Protein AF-A0A6J1IH89-F1 (afdb_monomer)

Structure (mmCIF, N/CA/C/O backbone):
data_AF-A0A6J1IH89-F1
#
_entry.id   AF-A0A6J1IH89-F1
#
loop_
_atom_site.group_PDB
_atom_site.id
_atom_site.type_symbol
_atom_site.label_atom_id
_atom_site.label_alt_id
_atom_site.label_comp_id
_atom_site.label_asym_id
_atom_site.label_entity_id
_atom_site.label_seq_id
_atom_site.pdbx_PDB_ins_code
_atom_site.Cartn_x
_atom_site.Cartn_y
_atom_site.Cartn_z
_atom_site.occupancy
_atom_site.B_iso_or_equiv
_atom_site.auth_seq_id
_atom_site.auth_comp_id
_atom_site.auth_asym_id
_atom_site.auth_atom_id
_atom_site.pdbx_PDB_model_num
ATOM 1 N N . MET A 1 1 ? 56.532 51.342 -38.154 1.00 36.00 1 MET A N 1
ATOM 2 C CA . MET A 1 1 ? 56.122 50.873 -39.495 1.00 36.00 1 MET A CA 1
ATOM 3 C C . MET A 1 1 ? 56.664 49.461 -39.688 1.00 36.00 1 MET A C 1
ATOM 5 O O . MET A 1 1 ? 57.835 49.283 -39.396 1.00 36.00 1 MET A O 1
ATOM 9 N N . VAL A 1 2 ? 55.813 48.535 -40.172 1.00 37.62 2 VAL A N 1
ATOM 10 C CA . VAL A 1 2 ? 56.105 47.154 -40.654 1.00 37.62 2 VAL A CA 1
ATOM 11 C C . VAL A 1 2 ? 56.514 46.170 -39.532 1.00 37.62 2 VAL A C 1
ATOM 13 O O . VAL A 1 2 ? 57.588 46.311 -38.975 1.00 37.62 2 VAL A O 1
ATOM 16 N N . SER A 1 3 ? 55.708 45.234 -39.004 1.00 37.91 3 SER A N 1
ATOM 17 C CA . SER A 1 3 ? 54.840 44.166 -39.555 1.00 37.91 3 SER A CA 1
ATOM 18 C C . SER A 1 3 ? 55.500 43.255 -40.589 1.00 37.91 3 SER A C 1
ATOM 20 O O . SER A 1 3 ? 55.464 43.580 -41.765 1.00 37.91 3 SER A O 1
ATOM 22 N N . THR A 1 4 ? 55.969 42.065 -40.191 1.00 38.84 4 THR A N 1
ATOM 23 C CA . THR A 1 4 ? 55.695 40.805 -40.918 1.00 38.84 4 THR A CA 1
ATOM 24 C C . THR A 1 4 ? 55.803 39.611 -39.967 1.00 38.84 4 THR A C 1
ATOM 26 O O . THR A 1 4 ? 56.702 39.505 -39.141 1.00 38.84 4 THR A O 1
ATOM 29 N N . GLN A 1 5 ? 54.817 38.741 -40.109 1.00 42.41 5 GLN A N 1
ATOM 30 C CA . GLN A 1 5 ? 54.491 37.531 -39.376 1.00 42.41 5 GLN A CA 1
ATOM 31 C C . GLN A 1 5 ? 54.805 36.351 -40.310 1.00 42.41 5 GLN A C 1
ATOM 33 O O . GLN A 1 5 ? 54.548 36.486 -41.504 1.00 42.41 5 GLN A O 1
ATOM 38 N N . ASN A 1 6 ? 55.306 35.210 -39.816 1.00 32.09 6 ASN A N 1
ATOM 39 C CA . ASN A 1 6 ? 54.880 33.904 -40.346 1.00 32.09 6 ASN A CA 1
ATOM 40 C C . ASN A 1 6 ? 55.306 32.688 -39.499 1.00 32.09 6 ASN A C 1
ATOM 42 O O . ASN A 1 6 ? 56.481 32.377 -39.344 1.00 32.09 6 ASN A O 1
ATOM 46 N N . ASN A 1 7 ? 54.259 32.028 -38.999 1.00 41.44 7 ASN A N 1
ATOM 47 C CA . ASN A 1 7 ? 54.018 30.616 -38.690 1.00 41.44 7 ASN A CA 1
ATOM 48 C C . ASN A 1 7 ? 55.089 29.550 -38.990 1.00 41.44 7 ASN A C 1
ATOM 50 O O . ASN A 1 7 ? 55.524 29.378 -40.125 1.00 41.44 7 ASN A O 1
ATOM 54 N N . SER A 1 8 ? 55.242 28.630 -38.032 1.00 33.62 8 SER A N 1
ATOM 55 C CA . SER A 1 8 ? 55.014 27.202 -38.292 1.00 33.62 8 SER A CA 1
ATOM 56 C C . SER A 1 8 ? 54.445 26.510 -37.050 1.00 33.62 8 SER A C 1
ATOM 58 O O . SER A 1 8 ? 54.744 26.846 -35.906 1.00 33.62 8 SER A O 1
ATOM 60 N N . SER A 1 9 ? 53.524 25.606 -37.339 1.00 37.16 9 SER A N 1
ATOM 61 C CA . SER A 1 9 ? 52.616 24.892 -36.456 1.00 37.16 9 SER A CA 1
ATOM 62 C C . SER A 1 9 ? 53.214 23.571 -35.958 1.00 37.16 9 SER A C 1
ATOM 64 O O . SER A 1 9 ? 54.197 23.095 -36.510 1.00 37.16 9 SER A O 1
ATOM 66 N N . ILE A 1 10 ? 52.467 22.915 -35.058 1.00 38.09 10 ILE A N 1
ATOM 67 C CA . ILE A 1 10 ? 52.455 21.462 -34.791 1.00 38.09 10 ILE A CA 1
ATOM 68 C C . ILE A 1 10 ? 53.554 20.965 -33.841 1.00 38.09 10 ILE A C 1
ATOM 70 O O . ILE A 1 10 ? 54.692 20.734 -34.220 1.00 38.09 10 ILE A O 1
ATOM 74 N N . ALA A 1 11 ? 53.163 20.668 -32.603 1.00 34.88 11 ALA A N 1
ATOM 75 C CA . ALA A 1 11 ? 52.784 19.303 -32.233 1.00 34.88 11 ALA A CA 1
ATOM 76 C C . ALA A 1 11 ? 52.328 19.286 -30.772 1.00 34.88 11 ALA A C 1
ATOM 78 O O . ALA A 1 11 ? 53.001 19.806 -29.884 1.00 34.88 11 ALA A O 1
ATOM 79 N N . GLY A 1 12 ? 51.160 18.692 -30.535 1.00 43.41 12 GLY A N 1
ATOM 80 C CA . GLY A 1 12 ? 50.724 18.366 -29.190 1.00 43.41 12 GLY A CA 1
ATOM 81 C C . GLY A 1 12 ? 51.708 17.398 -28.548 1.00 43.41 12 GLY A C 1
ATOM 82 O O . GLY A 1 12 ? 52.162 16.447 -29.180 1.00 43.41 12 GLY A O 1
ATOM 83 N N . ASN A 1 13 ? 52.005 17.632 -27.279 1.00 32.50 13 ASN A N 1
ATOM 84 C CA . ASN A 1 13 ? 52.422 16.557 -26.410 1.00 32.50 13 ASN A CA 1
ATOM 85 C C . ASN A 1 13 ? 51.741 16.783 -25.067 1.00 32.50 13 ASN A C 1
ATOM 87 O O . ASN A 1 13 ? 52.002 17.780 -24.388 1.00 32.50 13 ASN A O 1
ATOM 91 N N . GLU A 1 14 ? 50.818 15.881 -24.739 1.00 45.28 14 GLU A N 1
ATOM 92 C CA . GLU A 1 14 ? 50.326 15.678 -23.386 1.00 45.28 14 GLU A CA 1
ATOM 93 C C . GLU A 1 14 ? 51.553 15.526 -22.487 1.00 45.28 14 GLU A C 1
ATOM 95 O O . GLU A 1 14 ? 52.208 14.484 -22.453 1.00 45.28 14 GLU A O 1
ATOM 100 N N . ARG A 1 15 ? 51.916 16.597 -21.777 1.00 39.75 15 ARG A N 1
ATOM 101 C CA . ARG A 1 15 ? 52.842 16.477 -20.662 1.00 39.75 15 ARG A CA 1
ATOM 102 C C . ARG A 1 15 ? 52.100 15.680 -19.603 1.00 39.75 15 ARG A C 1
ATOM 104 O O . ARG A 1 15 ? 51.309 16.241 -18.848 1.00 39.75 15 ARG A O 1
ATOM 111 N N . ALA A 1 16 ? 52.360 14.376 -19.562 1.00 47.69 16 ALA A N 1
ATOM 112 C CA . ALA A 1 16 ? 52.266 13.621 -18.328 1.00 47.69 16 ALA A CA 1
ATOM 113 C C . ALA A 1 16 ? 52.907 14.496 -17.244 1.00 47.69 16 ALA A C 1
ATOM 115 O O . ALA A 1 16 ? 54.076 14.871 -17.364 1.00 47.69 16 ALA A O 1
ATOM 116 N N . SER A 1 17 ? 52.095 14.931 -16.280 1.00 55.34 17 SER A N 1
ATOM 117 C CA . SER A 1 17 ? 52.554 15.697 -15.128 1.00 55.34 17 SER A CA 1
ATOM 118 C C . SER A 1 17 ? 53.666 14.878 -14.483 1.00 55.34 17 SER A C 1
ATOM 120 O O . SER A 1 17 ? 53.425 13.795 -13.953 1.00 55.34 17 SER A O 1
ATOM 122 N N . VAL A 1 18 ? 54.905 15.336 -14.655 1.00 55.78 18 VAL A N 1
ATOM 123 C CA . VAL A 1 18 ? 56.052 14.744 -13.980 1.00 55.78 18 VAL A CA 1
ATOM 124 C C . VAL A 1 18 ? 55.853 15.094 -12.510 1.00 55.78 18 VAL A C 1
ATOM 126 O O . VAL A 1 18 ? 55.789 16.286 -12.205 1.00 55.78 18 VAL A O 1
ATOM 129 N N . PRO A 1 19 ? 55.680 14.106 -11.618 1.00 62.47 19 PRO A N 1
ATOM 130 C CA . PRO A 1 19 ? 55.437 14.390 -10.217 1.00 62.47 19 PRO A CA 1
ATOM 131 C C . PRO A 1 19 ? 56.636 15.144 -9.642 1.00 62.47 19 PRO A C 1
ATOM 133 O O . PRO A 1 19 ? 57.770 14.672 -9.729 1.00 62.47 19 PRO A O 1
ATOM 136 N N . GLU A 1 20 ? 56.382 16.327 -9.090 1.00 74.88 20 GLU A N 1
ATOM 137 C CA . GLU A 1 20 ? 57.407 17.158 -8.467 1.00 74.88 20 GLU A CA 1
ATOM 138 C C . GLU A 1 20 ? 57.966 16.411 -7.244 1.00 74.88 20 GLU A C 1
ATOM 140 O O . GLU A 1 20 ? 57.213 15.973 -6.373 1.00 74.88 20 GLU A O 1
ATOM 145 N N . LEU A 1 21 ? 59.278 16.158 -7.216 1.00 80.81 21 LEU A N 1
ATOM 146 C CA . LEU A 1 21 ? 59.943 15.418 -6.139 1.00 80.81 21 LEU A CA 1
ATOM 147 C C . LEU A 1 21 ? 60.615 16.412 -5.181 1.00 80.81 21 LEU A C 1
ATOM 149 O O . LEU A 1 21 ? 61.467 17.193 -5.597 1.00 80.81 21 LEU A O 1
ATOM 153 N N . GLU A 1 22 ? 60.283 16.350 -3.894 1.00 82.44 22 GLU A N 1
ATOM 154 C CA . GLU A 1 22 ? 60.945 17.103 -2.823 1.00 82.44 22 GLU A CA 1
ATOM 155 C C . GLU A 1 22 ? 62.093 16.277 -2.234 1.00 82.44 22 GLU A C 1
ATOM 157 O O . GLU A 1 22 ? 61.956 15.075 -2.006 1.00 82.44 22 GLU A O 1
ATOM 162 N N . VAL A 1 23 ? 63.221 16.915 -1.920 1.00 86.44 23 VAL A N 1
ATOM 163 C CA . VAL A 1 23 ? 64.334 16.266 -1.214 1.00 86.44 23 VAL A CA 1
ATOM 164 C C . VAL A 1 23 ? 64.209 16.505 0.287 1.00 86.44 23 VAL A C 1
ATOM 166 O O . VAL A 1 23 ? 64.230 17.646 0.744 1.00 86.44 23 VAL A O 1
ATOM 169 N N . ARG A 1 24 ? 64.127 15.429 1.074 1.00 84.44 24 ARG A N 1
ATOM 170 C CA . ARG A 1 24 ? 64.110 15.508 2.546 1.00 84.44 24 ARG A CA 1
ATOM 171 C C . ARG A 1 24 ? 65.532 15.633 3.111 1.00 84.44 24 ARG A C 1
ATOM 173 O O . ARG A 1 24 ? 66.475 15.169 2.464 1.00 84.44 24 ARG A O 1
ATOM 180 N N . PRO A 1 25 ? 65.714 16.200 4.322 1.00 71.19 25 PRO A N 1
ATOM 181 C CA . PRO A 1 25 ? 67.013 16.217 4.999 1.00 71.19 25 PRO A CA 1
ATOM 182 C C . PRO A 1 25 ? 67.537 14.778 5.130 1.00 71.19 25 PRO A C 1
ATOM 184 O O . PRO A 1 25 ? 66.956 13.970 5.849 1.00 71.19 25 PRO A O 1
ATOM 187 N N . GLY A 1 26 ? 68.565 14.436 4.349 1.00 81.88 26 GLY A N 1
ATOM 188 C CA . GLY A 1 26 ? 69.008 13.053 4.109 1.00 81.88 26 GLY A CA 1
ATOM 189 C C . GLY A 1 26 ? 69.141 12.670 2.627 1.00 81.88 26 GLY A C 1
ATOM 190 O O . GLY A 1 26 ? 69.622 11.583 2.330 1.00 81.88 26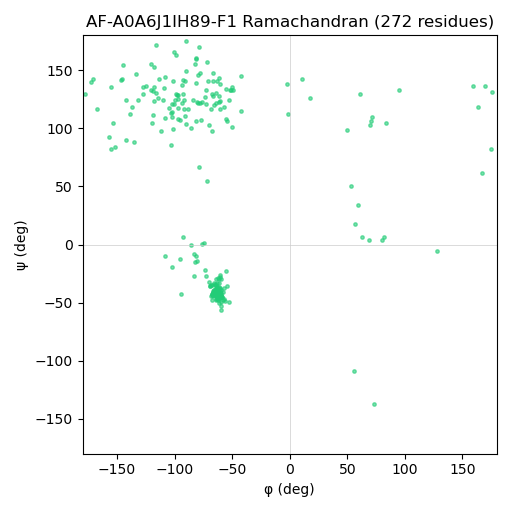 GLY A O 1
ATOM 191 N N . GLY A 1 27 ? 68.749 13.544 1.692 1.00 83.62 27 GLY A N 1
ATOM 192 C CA . GLY A 1 27 ? 68.982 13.355 0.251 1.00 83.62 27 GLY A CA 1
ATOM 193 C C . GLY A 1 27 ? 67.976 12.437 -0.454 1.00 83.62 27 GLY A C 1
ATOM 194 O O . GLY A 1 27 ? 68.144 12.124 -1.628 1.00 83.62 27 GLY A O 1
ATOM 195 N N . MET A 1 28 ? 66.920 12.010 0.240 1.00 85.56 28 MET A N 1
ATOM 196 C CA . MET A 1 28 ? 65.875 11.153 -0.317 1.00 85.56 28 MET A CA 1
ATOM 197 C C . MET A 1 28 ? 64.832 11.991 -1.061 1.00 85.56 28 MET A C 1
ATOM 199 O O . MET A 1 28 ? 64.229 12.891 -0.474 1.00 85.56 28 MET A O 1
ATOM 203 N N . PHE A 1 29 ? 64.606 11.665 -2.333 1.00 83.25 29 PHE A N 1
ATOM 204 C CA . PHE A 1 29 ? 63.552 12.262 -3.150 1.00 83.25 29 PHE A CA 1
ATOM 205 C C . PHE A 1 29 ? 62.207 11.605 -2.824 1.00 83.25 29 PHE A C 1
ATOM 207 O O . PHE A 1 29 ? 62.046 10.394 -2.973 1.00 83.25 29 PHE A O 1
ATOM 214 N N . VAL A 1 30 ? 61.235 12.400 -2.394 1.00 84.75 30 VAL A N 1
ATOM 215 C CA . VAL A 1 30 ? 59.856 11.981 -2.133 1.00 84.75 30 VAL A CA 1
ATOM 216 C C . VAL A 1 30 ? 58.908 12.783 -3.006 1.00 84.75 30 VAL A C 1
ATOM 218 O O . VAL A 1 30 ? 59.001 14.001 -3.096 1.00 84.75 30 VAL A O 1
ATOM 221 N N . GLN A 1 31 ? 57.979 12.089 -3.656 1.00 82.88 31 GLN A N 1
ATOM 222 C CA . GLN A 1 31 ? 56.946 12.718 -4.469 1.00 82.88 31 GLN A CA 1
ATOM 223 C C . GLN A 1 31 ? 56.079 13.657 -3.624 1.00 82.88 31 GLN A C 1
ATOM 225 O O . GLN A 1 31 ? 55.457 13.223 -2.648 1.00 82.88 31 GLN A O 1
ATOM 230 N N . ILE A 1 32 ? 56.012 14.925 -4.030 1.00 73.81 32 ILE A N 1
ATOM 231 C CA . ILE A 1 32 ? 55.091 15.909 -3.471 1.00 73.81 32 ILE A CA 1
ATOM 232 C C . ILE A 1 32 ? 53.676 15.476 -3.854 1.00 73.81 32 ILE A C 1
ATOM 234 O O . ILE A 1 32 ? 53.372 15.184 -5.011 1.00 73.81 32 ILE A O 1
ATOM 238 N N . ARG A 1 33 ? 52.799 15.383 -2.854 1.00 69.44 33 ARG A N 1
ATOM 239 C CA . ARG A 1 33 ? 51.364 15.241 -3.088 1.00 69.44 33 ARG A CA 1
ATOM 240 C C . ARG A 1 33 ? 50.798 16.646 -3.149 1.00 69.44 33 ARG A C 1
ATOM 242 O O . ARG A 1 33 ? 50.649 17.277 -2.105 1.00 69.44 33 ARG A O 1
ATOM 249 N N . ASP A 1 34 ? 50.507 17.123 -4.350 1.00 54.72 34 ASP A N 1
ATOM 250 C CA . ASP A 1 34 ? 49.784 18.375 -4.523 1.00 54.72 34 ASP A CA 1
ATOM 251 C C . ASP A 1 34 ? 48.494 18.326 -3.695 1.00 54.72 34 ASP A C 1
ATOM 253 O O . ASP A 1 34 ? 47.661 17.430 -3.859 1.00 54.72 34 ASP A O 1
ATOM 257 N N . LEU A 1 35 ? 48.307 19.309 -2.813 1.00 53.28 35 LEU A N 1
ATOM 258 C CA . LEU A 1 35 ? 47.024 19.623 -2.180 1.00 53.28 35 LEU A CA 1
ATOM 259 C C . LEU A 1 35 ? 46.097 20.261 -3.227 1.00 53.28 35 LEU A C 1
ATOM 261 O O . LEU A 1 35 ? 45.608 21.372 -3.054 1.00 53.28 35 LEU A O 1
ATOM 265 N N . ASN A 1 36 ? 45.887 19.582 -4.352 1.00 52.94 36 ASN A N 1
ATOM 266 C CA . ASN A 1 36 ? 44.863 19.952 -5.309 1.00 52.94 36 ASN A CA 1
ATOM 267 C C . ASN A 1 36 ? 43.591 19.185 -4.920 1.00 52.94 36 ASN A C 1
ATOM 269 O O . ASN A 1 36 ? 43.566 17.953 -5.032 1.00 52.94 36 ASN A O 1
ATOM 273 N N . PRO A 1 37 ? 42.535 19.849 -4.416 1.00 52.84 37 PRO A N 1
ATOM 274 C CA . PRO A 1 37 ? 41.319 19.176 -4.002 1.00 52.84 37 PRO A CA 1
ATOM 275 C C . PRO A 1 37 ? 40.477 18.847 -5.238 1.00 52.84 37 PRO A C 1
ATOM 277 O O . PRO A 1 37 ? 39.389 19.384 -5.409 1.00 52.84 37 PRO A O 1
ATOM 280 N N . ASN A 1 38 ? 40.953 17.951 -6.105 1.00 57.03 38 ASN A N 1
ATOM 281 C CA . ASN A 1 38 ? 40.026 17.071 -6.808 1.00 57.03 38 ASN A CA 1
ATOM 282 C C . ASN A 1 38 ? 40.674 15.754 -7.276 1.00 57.03 38 ASN A C 1
ATOM 284 O O . ASN A 1 38 ? 41.011 15.604 -8.449 1.00 57.03 38 ASN A O 1
ATOM 288 N N . PRO A 1 39 ? 40.799 14.752 -6.388 1.00 54.12 39 PRO A N 1
ATOM 289 C CA . PRO A 1 39 ? 41.150 13.385 -6.773 1.00 54.12 39 PRO A CA 1
ATOM 290 C C . PRO A 1 39 ? 39.974 12.620 -7.404 1.00 54.12 39 PRO A C 1
ATOM 292 O O . PRO A 1 39 ? 40.119 11.449 -7.742 1.00 54.12 39 PRO A O 1
ATOM 295 N N . ASN A 1 40 ? 38.802 13.249 -7.550 1.00 55.97 40 ASN A N 1
ATOM 296 C CA . ASN A 1 40 ? 37.597 12.600 -8.047 1.00 55.97 40 ASN A CA 1
ATOM 297 C C . ASN A 1 40 ? 37.237 13.177 -9.423 1.00 55.97 40 ASN A C 1
ATOM 299 O O . ASN A 1 40 ? 36.593 14.229 -9.480 1.00 55.97 40 ASN A O 1
ATOM 303 N N . PRO A 1 41 ? 37.593 12.527 -10.548 1.00 58.12 41 PRO A N 1
ATOM 304 C CA . PRO A 1 41 ? 36.939 12.853 -11.805 1.00 58.12 41 PRO A CA 1
ATOM 305 C C . PRO A 1 41 ? 35.440 12.634 -11.590 1.00 58.12 41 PRO A C 1
ATOM 307 O O . PRO A 1 41 ? 35.008 11.534 -11.239 1.00 58.12 41 PRO A O 1
ATOM 310 N N . SER A 1 42 ? 34.642 13.693 -11.734 1.00 59.38 42 SER A N 1
ATOM 311 C CA . SER A 1 42 ? 33.184 13.581 -11.716 1.00 59.38 42 SER A CA 1
ATOM 312 C C . SER A 1 42 ? 32.799 12.457 -12.682 1.00 59.38 42 SER A C 1
ATOM 314 O O . SER A 1 42 ? 33.350 12.420 -13.789 1.00 59.38 42 SER A O 1
ATOM 316 N N . PRO A 1 43 ? 31.918 11.518 -12.296 1.00 63.12 43 PRO A N 1
ATOM 317 C CA . PRO A 1 43 ? 31.633 10.368 -13.137 1.00 63.12 43 PRO A CA 1
ATOM 318 C C . PRO A 1 43 ? 31.178 10.851 -14.522 1.00 63.12 43 PRO A C 1
ATOM 320 O O . PRO A 1 43 ? 30.382 11.797 -14.609 1.00 63.12 43 PRO A O 1
ATOM 323 N N . PRO A 1 44 ? 31.710 10.268 -15.612 1.00 77.94 44 PRO A N 1
ATOM 324 C CA . PRO A 1 44 ? 31.557 10.841 -16.937 1.00 77.94 44 PRO A CA 1
ATOM 325 C C . PRO A 1 44 ? 30.076 10.922 -17.299 1.00 77.94 44 PRO A C 1
ATOM 327 O O . PRO A 1 44 ? 29.368 9.918 -17.389 1.00 77.94 44 PRO A O 1
ATOM 330 N N . THR A 1 45 ? 29.593 12.150 -17.481 1.00 88.06 45 THR A N 1
ATOM 331 C CA . THR A 1 45 ? 28.197 12.402 -17.833 1.00 88.06 45 THR A CA 1
ATOM 332 C C . THR A 1 45 ? 28.007 12.117 -19.317 1.00 88.06 45 THR A C 1
ATOM 334 O O . THR A 1 45 ? 28.659 12.712 -20.175 1.00 88.06 45 THR A O 1
ATOM 337 N N . ILE A 1 46 ? 27.102 11.197 -19.629 1.00 92.12 46 ILE A N 1
ATOM 338 C CA . ILE A 1 46 ? 26.747 10.798 -20.985 1.00 92.12 46 ILE A CA 1
ATOM 339 C C . ILE A 1 46 ? 25.432 11.457 -21.409 1.00 92.12 46 ILE A C 1
ATOM 341 O O . ILE A 1 46 ? 24.485 11.574 -20.629 1.00 92.12 46 ILE A O 1
ATOM 345 N N . LYS A 1 47 ? 25.364 11.876 -22.675 1.00 93.56 47 LYS A N 1
ATOM 346 C CA . LYS A 1 47 ? 24.150 12.392 -23.314 1.00 93.56 47 LYS A CA 1
ATOM 347 C C . LYS A 1 47 ? 23.423 11.246 -24.001 1.00 93.56 47 LYS A C 1
ATOM 349 O O . LYS A 1 47 ? 24.000 10.573 -24.853 1.00 93.56 47 LYS A O 1
ATOM 354 N N . LEU A 1 48 ? 22.163 11.029 -23.664 1.00 94.62 48 LEU A N 1
ATOM 355 C CA . LEU A 1 48 ? 21.328 9.971 -24.226 1.00 94.62 48 LEU A CA 1
ATOM 356 C C . LEU A 1 48 ? 20.200 10.572 -25.051 1.00 94.62 48 LEU A C 1
ATOM 358 O O . LEU A 1 48 ? 19.630 11.589 -24.664 1.00 94.62 48 LEU A O 1
ATOM 362 N N . LYS A 1 49 ? 19.856 9.927 -26.170 1.00 94.62 49 LYS A N 1
ATOM 363 C CA . LYS A 1 49 ? 18.699 10.289 -26.995 1.00 94.62 49 LYS A CA 1
ATOM 364 C C . LYS A 1 49 ? 17.615 9.230 -26.830 1.00 94.62 49 LYS A C 1
ATOM 366 O O . LYS A 1 49 ? 17.757 8.115 -27.327 1.00 94.62 49 LYS A O 1
ATOM 371 N N . VAL A 1 50 ? 16.533 9.570 -26.146 1.00 95.31 50 VAL A N 1
ATOM 372 C CA . VAL A 1 50 ? 15.433 8.652 -25.842 1.00 95.31 50 VAL A CA 1
ATOM 373 C C . VAL A 1 50 ? 14.255 8.977 -26.751 1.00 95.31 50 VAL A C 1
ATOM 375 O O . VAL A 1 50 ? 13.733 10.085 -26.717 1.00 95.31 50 VAL A O 1
ATOM 378 N N . LYS A 1 51 ? 13.853 8.031 -27.597 1.00 94.69 51 LYS A N 1
ATOM 379 C CA . LYS A 1 51 ? 12.649 8.134 -28.424 1.00 94.69 51 LYS A CA 1
ATOM 380 C C . LYS A 1 51 ? 11.434 7.777 -27.574 1.00 94.69 51 LYS A C 1
ATOM 382 O O . LYS A 1 51 ? 11.387 6.659 -27.069 1.00 94.69 51 LYS A O 1
ATOM 387 N N . CYS A 1 52 ? 10.465 8.676 -27.462 1.00 91.19 52 CYS A N 1
ATOM 388 C CA . CYS A 1 52 ? 9.195 8.433 -26.786 1.00 91.19 52 CYS A CA 1
ATOM 389 C C . CYS A 1 52 ? 8.058 8.620 -27.793 1.00 91.19 52 CYS A C 1
ATOM 391 O O . CYS A 1 52 ? 7.761 9.740 -28.195 1.00 91.19 52 CYS A O 1
ATOM 393 N N . GLY A 1 53 ? 7.465 7.525 -28.274 1.00 86.81 53 GLY A N 1
ATOM 394 C CA . GLY A 1 53 ? 6.468 7.594 -29.348 1.00 86.81 53 GLY A CA 1
ATOM 395 C C . GLY A 1 53 ? 7.015 8.304 -30.597 1.00 86.81 53 GLY A C 1
ATOM 396 O O . GLY A 1 53 ? 7.878 7.765 -31.299 1.00 86.81 53 GLY A O 1
ATOM 397 N N . SER A 1 54 ? 6.522 9.515 -30.862 1.00 86.69 54 SER A N 1
ATOM 398 C CA . SER A 1 54 ? 6.937 10.387 -31.970 1.00 86.69 54 SER A CA 1
ATOM 399 C C . SER A 1 54 ? 8.003 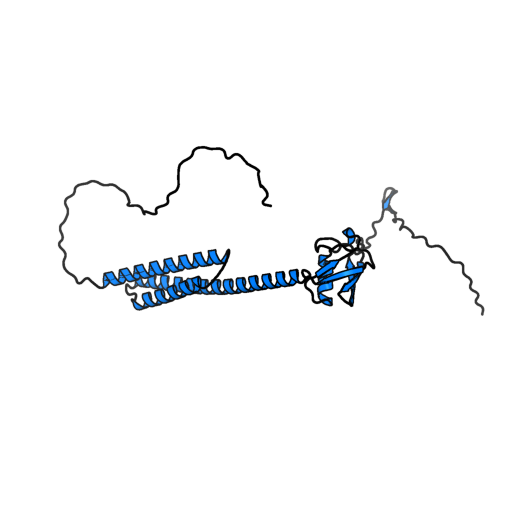11.432 -31.600 1.00 86.69 54 SER A C 1
ATOM 401 O O . SER A 1 54 ? 8.601 12.016 -32.504 1.00 86.69 54 SER A O 1
ATOM 403 N N . SER A 1 55 ? 8.285 11.657 -30.312 1.00 91.06 55 SER A N 1
ATOM 404 C CA . SER A 1 55 ? 9.237 12.667 -29.833 1.00 91.06 55 SER A CA 1
ATOM 405 C C . SER A 1 55 ? 10.600 12.069 -29.459 1.00 91.06 55 SER A C 1
ATOM 407 O O . SER A 1 55 ? 10.778 10.853 -29.321 1.00 91.06 55 SER A O 1
ATOM 409 N N . TYR A 1 56 ? 11.597 12.943 -29.296 1.00 93.31 56 TYR A N 1
ATOM 410 C CA . TYR A 1 56 ? 12.916 12.584 -28.778 1.00 93.31 56 TYR A CA 1
ATOM 411 C C . TYR A 1 56 ? 13.295 13.489 -27.610 1.00 93.31 56 TYR A C 1
ATOM 413 O O . TYR A 1 56 ? 13.300 14.710 -27.746 1.00 93.31 56 TYR A O 1
ATOM 421 N N . HIS A 1 57 ? 13.709 12.882 -26.504 1.00 92.88 57 HIS A N 1
ATOM 422 C CA . HIS A 1 57 ? 14.195 13.569 -25.315 1.00 92.88 57 HIS A CA 1
ATOM 423 C C . HIS A 1 57 ? 15.700 13.355 -25.168 1.00 92.88 57 HIS A C 1
ATOM 425 O O . HIS A 1 57 ? 16.200 12.239 -25.334 1.00 92.88 57 HIS A O 1
ATOM 431 N N . HIS A 1 58 ? 16.428 14.429 -24.868 1.00 93.50 58 HIS A N 1
ATOM 432 C CA . HIS A 1 58 ? 17.857 14.360 -24.579 1.00 93.50 58 HIS A CA 1
ATOM 433 C C . HIS A 1 58 ? 18.062 14.409 -23.069 1.00 93.50 58 HIS A C 1
ATOM 435 O O . HIS A 1 58 ? 17.664 15.377 -22.427 1.00 93.50 58 HIS A O 1
ATOM 441 N N . VAL A 1 59 ? 18.685 13.374 -22.509 1.00 93.44 59 VAL A N 1
ATOM 442 C CA . VAL A 1 59 ? 18.922 13.253 -21.064 1.00 93.44 59 VAL A CA 1
ATOM 443 C C . VAL A 1 59 ? 20.419 13.214 -20.800 1.00 93.44 59 VAL A C 1
ATOM 445 O O . VAL A 1 59 ? 21.156 12.518 -21.498 1.00 93.44 59 VAL A O 1
ATOM 448 N N . HIS A 1 60 ? 20.861 13.962 -19.795 1.00 93.50 60 HIS A N 1
ATOM 449 C CA . HIS A 1 60 ? 22.235 13.946 -19.305 1.00 93.50 60 HIS A CA 1
ATOM 450 C C . HIS A 1 60 ? 22.264 13.120 -18.022 1.00 93.50 60 HIS A C 1
ATOM 452 O O . HIS A 1 60 ? 21.538 13.432 -17.081 1.00 93.50 60 HIS A O 1
ATOM 458 N N . ILE A 1 61 ? 23.052 12.049 -18.000 1.00 93.31 61 ILE A N 1
ATOM 459 C CA . ILE A 1 61 ? 23.120 11.134 -16.857 1.00 93.31 61 ILE A CA 1
ATOM 460 C C . ILE A 1 61 ? 24.542 10.601 -16.679 1.00 93.31 61 ILE A C 1
ATOM 462 O O . ILE A 1 61 ? 25.311 10.561 -17.634 1.00 93.31 61 ILE A O 1
ATOM 466 N N . SER A 1 62 ? 24.909 10.202 -15.464 1.00 93.12 62 SER A N 1
ATOM 467 C CA . SER A 1 62 ? 26.189 9.537 -15.194 1.00 93.12 62 SER A CA 1
ATOM 468 C C . SER A 1 62 ? 26.302 8.209 -15.956 1.00 93.12 62 SER A C 1
ATOM 470 O O . SER A 1 62 ? 25.327 7.467 -16.072 1.00 93.12 62 SER A O 1
ATOM 472 N N . SER A 1 63 ? 27.498 7.870 -16.442 1.00 89.69 63 SER A N 1
ATOM 473 C CA . SER A 1 63 ? 27.778 6.565 -17.058 1.00 89.69 63 SER A CA 1
ATOM 474 C C . SER A 1 63 ? 27.530 5.381 -16.121 1.00 89.69 63 SER A C 1
ATOM 476 O O . SER A 1 63 ? 27.173 4.304 -16.589 1.00 89.69 63 SER A O 1
ATOM 478 N N . HIS A 1 64 ? 27.706 5.587 -14.814 1.00 91.12 64 HIS A N 1
ATOM 479 C CA . HIS A 1 64 ? 27.529 4.569 -13.774 1.00 91.12 64 HIS A CA 1
ATOM 480 C C . HIS A 1 64 ? 26.117 4.561 -13.177 1.00 91.12 64 HIS A C 1
ATOM 482 O O . HIS A 1 64 ? 25.866 3.862 -12.201 1.00 91.12 64 HIS A O 1
ATOM 488 N N . ALA A 1 65 ? 25.194 5.351 -13.728 1.00 93.56 65 ALA A N 1
ATOM 489 C CA . ALA A 1 65 ? 23.810 5.349 -13.283 1.00 93.56 65 ALA A CA 1
ATOM 490 C C . ALA A 1 65 ? 23.084 4.067 -13.704 1.00 93.56 65 ALA A C 1
ATOM 492 O O . ALA A 1 65 ? 23.434 3.402 -14.687 1.00 93.56 65 ALA A O 1
ATOM 493 N N . SER A 1 66 ? 22.023 3.744 -12.974 1.00 95.00 66 SER A N 1
ATOM 494 C CA . SER A 1 66 ? 21.103 2.668 -13.333 1.00 95.00 66 SER A CA 1
ATOM 495 C C . SER A 1 66 ? 20.062 3.098 -14.375 1.00 95.00 66 SER A C 1
ATOM 497 O O . SER A 1 66 ? 19.725 4.277 -14.521 1.00 95.00 66 SER A O 1
ATOM 499 N N . PHE A 1 67 ? 19.465 2.131 -15.079 1.00 94.69 67 PHE A N 1
ATOM 500 C CA . PHE A 1 67 ? 18.274 2.401 -15.892 1.00 94.69 67 PHE A CA 1
ATOM 501 C C . PHE A 1 67 ? 17.109 2.907 -15.033 1.00 94.69 67 PHE A C 1
ATOM 503 O O . PHE A 1 67 ? 16.284 3.660 -15.536 1.00 94.69 67 PHE A O 1
ATOM 510 N N . GLY A 1 68 ? 17.033 2.539 -13.751 1.00 93.94 68 GLY A N 1
ATOM 511 C CA . GLY A 1 68 ? 16.040 3.070 -12.818 1.00 93.94 68 GLY A CA 1
ATOM 512 C C . GLY A 1 68 ? 16.174 4.579 -12.606 1.00 93.94 68 GLY A C 1
ATOM 513 O O . GLY A 1 68 ? 15.170 5.287 -12.632 1.00 93.94 68 GLY A O 1
ATOM 514 N N . GLU A 1 69 ? 17.398 5.090 -12.469 1.00 93.44 69 GLU A N 1
ATOM 515 C CA . GLU A 1 69 ? 17.659 6.537 -12.420 1.00 93.44 69 GLU A CA 1
ATOM 516 C C . GLU A 1 69 ? 17.299 7.224 -13.738 1.00 93.44 69 GLU A C 1
ATOM 518 O O . GLU A 1 69 ? 16.650 8.269 -13.726 1.00 93.44 69 GLU A O 1
ATOM 523 N N . LEU A 1 70 ? 17.630 6.611 -14.881 1.00 93.50 70 LEU A N 1
ATOM 524 C CA . LEU A 1 70 ? 17.222 7.131 -16.188 1.00 93.50 70 LEU A CA 1
ATOM 525 C C . LEU A 1 70 ? 15.694 7.217 -16.313 1.00 93.50 70 LEU A C 1
ATOM 527 O O . LEU A 1 70 ? 15.181 8.218 -16.806 1.00 93.50 70 LEU A O 1
ATOM 531 N N . LYS A 1 71 ? 14.960 6.207 -15.831 1.00 94.25 71 LYS A N 1
ATOM 532 C CA . LYS A 1 71 ? 13.491 6.226 -15.821 1.00 94.25 71 LYS A CA 1
ATOM 533 C C . LYS A 1 71 ? 12.925 7.338 -14.934 1.00 94.25 71 LYS A C 1
ATOM 535 O O . LYS A 1 71 ? 11.962 7.994 -15.317 1.00 94.25 71 LYS A O 1
ATOM 540 N N . LYS A 1 72 ? 13.545 7.608 -13.779 1.00 93.88 72 LYS A N 1
ATOM 541 C CA . LYS A 1 72 ? 13.175 8.748 -12.918 1.00 93.88 72 LYS A CA 1
ATOM 542 C C . LYS A 1 72 ? 13.389 10.086 -13.626 1.00 93.88 72 LYS A C 1
ATOM 544 O O . LYS A 1 72 ? 12.488 10.910 -13.634 1.00 93.88 72 LYS A O 1
ATOM 549 N N . MET A 1 73 ? 14.529 10.269 -14.294 1.00 92.19 73 MET A N 1
ATOM 550 C CA . MET A 1 73 ? 14.805 11.484 -15.074 1.00 92.19 73 MET A CA 1
ATOM 551 C C . MET A 1 73 ? 13.853 11.658 -16.267 1.00 92.19 73 MET A C 1
ATOM 553 O O . MET A 1 73 ? 13.578 12.782 -16.673 1.00 92.19 73 MET A O 1
ATOM 557 N N . LEU A 1 74 ? 13.357 10.555 -16.837 1.00 91.94 74 LEU A N 1
ATOM 558 C CA . LEU A 1 74 ? 12.365 10.556 -17.917 1.00 91.94 74 LEU A CA 1
ATOM 559 C C . LEU A 1 74 ? 10.922 10.713 -17.425 1.00 91.94 74 LEU A C 1
ATOM 561 O O . LEU A 1 74 ? 10.051 11.023 -18.239 1.00 91.94 74 LEU A O 1
ATOM 565 N N . ALA A 1 75 ? 10.661 10.522 -16.130 1.00 92.12 75 ALA A N 1
ATOM 566 C CA . ALA A 1 75 ? 9.327 10.678 -15.560 1.00 92.12 75 ALA A CA 1
ATOM 567 C C . ALA A 1 75 ? 8.840 12.127 -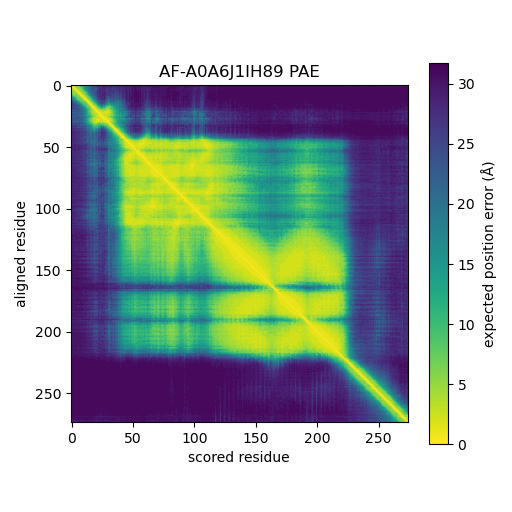15.662 1.00 92.12 75 ALA A C 1
ATOM 569 O O . ALA A 1 75 ? 7.705 12.344 -16.063 1.00 92.12 75 ALA A O 1
ATOM 570 N N . GLU A 1 76 ? 9.717 13.104 -15.421 1.00 88.88 76 GLU A N 1
ATOM 571 C CA . GLU A 1 76 ? 9.408 14.534 -15.566 1.00 88.88 76 GLU A CA 1
ATOM 572 C C . GLU A 1 76 ? 8.980 14.921 -17.000 1.00 88.88 76 GLU A C 1
ATOM 574 O O . GLU A 1 76 ? 7.873 15.425 -17.178 1.00 88.88 76 GLU A O 1
ATOM 579 N N . PRO A 1 77 ? 9.775 14.663 -18.063 1.00 88.25 77 PRO A N 1
ATOM 580 C CA . PRO A 1 77 ? 9.398 15.052 -19.422 1.00 88.25 77 PRO A CA 1
ATOM 581 C C . PRO A 1 77 ? 8.292 14.191 -20.047 1.00 88.25 77 PRO A C 1
ATOM 583 O O . PRO A 1 77 ? 7.665 14.640 -21.003 1.00 88.25 77 PRO A O 1
ATOM 586 N N . THR A 1 78 ? 8.079 12.959 -19.570 1.00 87.69 78 THR A N 1
ATOM 587 C CA . THR A 1 78 ? 7.098 12.026 -20.165 1.00 87.69 78 THR A CA 1
ATOM 588 C C . THR A 1 78 ? 5.795 11.947 -19.363 1.00 87.69 78 THR A C 1
ATOM 590 O O . THR A 1 78 ? 4.787 11.480 -19.880 1.00 87.69 78 THR A O 1
ATOM 593 N N . GLY A 1 79 ? 5.799 12.356 -18.092 1.00 87.38 79 GLY A N 1
ATOM 594 C CA . GLY A 1 79 ? 4.671 12.203 -17.167 1.00 87.38 79 GLY A CA 1
ATOM 595 C C . GLY A 1 79 ? 4.375 10.755 -16.747 1.00 87.38 79 GLY A C 1
ATOM 596 O O . GLY A 1 79 ? 3.399 10.513 -16.041 1.00 87.38 79 GLY A O 1
ATOM 597 N N . LEU A 1 80 ? 5.192 9.785 -17.174 1.00 88.81 80 LEU A N 1
ATOM 598 C CA . LEU A 1 80 ? 5.010 8.361 -16.880 1.00 88.81 80 LEU A CA 1
ATOM 599 C C . LEU A 1 80 ? 5.776 7.950 -15.627 1.00 88.81 80 LEU A C 1
ATOM 601 O O . LEU A 1 80 ? 6.931 8.343 -15.443 1.00 88.81 80 LEU A O 1
ATOM 605 N N . HIS A 1 81 ? 5.189 7.077 -14.811 1.00 90.69 81 HIS A N 1
ATOM 606 C CA . HIS A 1 81 ? 5.873 6.558 -13.629 1.00 90.69 81 HIS A CA 1
ATOM 607 C C . HIS A 1 81 ? 7.076 5.683 -14.013 1.00 90.69 81 HIS A C 1
ATOM 609 O O . HIS A 1 81 ? 7.003 4.956 -15.005 1.00 90.69 81 HIS A O 1
ATOM 615 N N . PRO A 1 82 ? 8.167 5.646 -13.223 1.00 90.38 82 PRO A N 1
ATOM 616 C CA . PRO A 1 82 ? 9.327 4.804 -13.528 1.00 90.38 82 PRO A CA 1
ATOM 617 C C . PRO A 1 82 ? 9.018 3.308 -13.710 1.00 90.38 82 PRO A C 1
ATOM 619 O O . PRO A 1 82 ? 9.783 2.595 -14.354 1.00 90.38 82 PRO A O 1
ATOM 622 N N . GLU A 1 83 ? 7.916 2.813 -13.151 1.00 88.31 83 GLU A N 1
ATOM 623 C CA . GLU A 1 83 ? 7.474 1.417 -13.311 1.00 88.31 83 GLU A CA 1
ATOM 624 C C . GLU A 1 83 ? 6.681 1.185 -14.601 1.00 88.31 83 GLU A C 1
ATOM 626 O O . GLU A 1 83 ? 6.736 0.101 -15.166 1.00 88.31 83 GLU A O 1
ATOM 631 N N . GLU A 1 84 ? 6.015 2.220 -15.109 1.00 90.38 84 GLU A N 1
ATOM 632 C CA . GLU A 1 84 ? 5.238 2.202 -16.357 1.00 90.38 84 GLU A CA 1
ATOM 633 C C . GLU A 1 84 ? 6.145 2.377 -17.589 1.00 90.38 84 GLU A C 1
ATOM 635 O O . GLU A 1 84 ? 5.724 2.218 -18.732 1.00 90.38 84 GLU A O 1
ATOM 640 N N . GLN A 1 85 ? 7.417 2.709 -17.363 1.00 91.88 85 GLN A N 1
ATOM 641 C CA . GLN A 1 85 ? 8.402 2.967 -18.400 1.00 91.88 85 GLN A CA 1
ATOM 642 C C . GLN A 1 85 ? 9.187 1.702 -18.774 1.00 91.88 85 GLN A C 1
ATOM 644 O O . GLN A 1 85 ? 10.001 1.185 -17.995 1.00 91.88 85 GLN A O 1
ATOM 649 N N . ARG A 1 86 ? 9.049 1.253 -20.025 1.00 93.62 86 ARG A N 1
ATOM 650 C CA . ARG A 1 86 ? 9.847 0.169 -20.612 1.00 93.62 86 ARG A CA 1
ATOM 651 C C . ARG A 1 86 ? 10.929 0.737 -21.526 1.00 93.62 86 ARG A C 1
ATOM 653 O O . ARG A 1 86 ? 10.650 1.231 -22.615 1.00 93.62 86 ARG A O 1
ATOM 660 N N . LEU A 1 87 ? 12.187 0.638 -21.092 1.00 93.81 87 LEU A N 1
ATOM 661 C CA . LEU A 1 87 ? 13.342 1.085 -21.872 1.00 93.81 87 LEU A CA 1
ATOM 662 C C . LEU A 1 87 ? 13.919 -0.057 -22.708 1.00 93.81 87 LEU A C 1
ATOM 664 O O . LEU A 1 87 ? 14.218 -1.137 -22.195 1.00 93.81 87 LEU A O 1
ATOM 668 N N . ILE A 1 88 ? 14.113 0.208 -23.997 1.00 94.00 88 ILE A N 1
ATOM 669 C CA . ILE A 1 88 ? 14.672 -0.727 -24.969 1.00 94.00 88 ILE A CA 1
ATOM 670 C C . ILE A 1 88 ? 15.978 -0.145 -25.511 1.00 94.00 88 ILE A C 1
ATOM 672 O O . ILE A 1 88 ? 16.015 0.956 -26.065 1.00 94.00 88 ILE A O 1
ATOM 676 N N . TYR A 1 89 ? 17.062 -0.909 -25.373 1.00 94.44 89 TYR A N 1
ATOM 677 C CA . TYR A 1 89 ? 18.378 -0.581 -25.915 1.00 94.44 89 TYR A CA 1
ATOM 678 C C . TYR A 1 89 ? 18.964 -1.786 -26.647 1.00 94.44 89 TYR A C 1
ATOM 680 O O . TYR A 1 89 ? 19.110 -2.863 -26.058 1.00 94.44 89 TYR A O 1
ATOM 688 N N . LYS A 1 90 ? 19.328 -1.595 -27.925 1.00 91.81 90 LYS A N 1
ATOM 689 C CA . LYS A 1 90 ? 19.792 -2.663 -28.834 1.00 91.81 90 LYS A CA 1
ATOM 690 C C . LYS A 1 90 ? 18.803 -3.837 -28.908 1.00 91.81 90 LYS A C 1
ATOM 692 O O . LYS A 1 90 ? 19.191 -4.980 -28.692 1.00 91.81 90 LYS A O 1
ATOM 697 N N . ASN A 1 91 ? 17.522 -3.538 -29.144 1.00 90.12 91 ASN A N 1
ATOM 698 C CA . ASN A 1 91 ? 16.419 -4.513 -29.227 1.00 90.12 91 ASN A CA 1
ATOM 699 C C . ASN A 1 91 ? 16.240 -5.393 -27.975 1.00 90.12 91 ASN A C 1
ATOM 701 O O . ASN A 1 91 ? 15.588 -6.430 -28.031 1.00 90.12 91 ASN A O 1
ATOM 705 N N . LYS A 1 92 ? 16.807 -4.979 -26.835 1.00 93.25 92 LYS A N 1
ATOM 706 C CA . LYS A 1 92 ? 16.655 -5.654 -25.545 1.00 93.25 92 LYS A CA 1
ATOM 707 C C . LYS A 1 92 ? 15.993 -4.722 -24.549 1.00 93.25 92 LYS A C 1
ATOM 709 O O . LYS A 1 92 ? 16.418 -3.573 -24.401 1.00 93.25 92 LYS A O 1
ATOM 714 N N . VAL A 1 93 ? 14.983 -5.241 -23.862 1.00 93.38 93 VAL A N 1
ATOM 715 C CA . VAL A 1 93 ? 14.365 -4.581 -22.709 1.00 93.38 93 VAL A CA 1
ATOM 716 C C . VAL A 1 93 ? 15.384 -4.520 -21.578 1.00 93.38 93 VAL A C 1
ATOM 718 O O . VAL A 1 93 ? 16.168 -5.454 -21.402 1.00 93.38 93 VAL A O 1
ATOM 721 N N . ARG A 1 94 ? 15.412 -3.403 -20.854 1.00 93.81 94 ARG A N 1
ATOM 722 C CA . ARG A 1 94 ? 16.361 -3.168 -19.767 1.00 93.81 94 ARG A CA 1
ATOM 723 C C . ARG A 1 94 ? 15.643 -3.023 -18.437 1.00 93.81 94 ARG A C 1
ATOM 725 O O . ARG A 1 94 ? 14.700 -2.239 -18.312 1.00 93.81 94 ARG A O 1
ATOM 732 N N . ASP A 1 95 ? 16.135 -3.766 -17.454 1.00 92.56 95 ASP A N 1
ATOM 733 C CA . ASP A 1 95 ? 15.618 -3.738 -16.092 1.00 92.56 95 ASP A CA 1
ATOM 734 C C . ASP A 1 95 ? 16.114 -2.509 -15.346 1.00 92.56 95 ASP A C 1
ATOM 736 O O . ASP A 1 95 ? 17.256 -2.078 -15.515 1.00 92.56 95 ASP A O 1
ATOM 740 N N . SER A 1 96 ? 15.288 -1.992 -14.439 1.00 93.44 96 SER A N 1
ATOM 741 C CA . SER A 1 96 ? 15.613 -0.806 -13.641 1.00 93.44 96 SER A CA 1
ATOM 742 C C . SER A 1 96 ? 16.865 -0.985 -12.765 1.00 93.44 96 SER A C 1
ATOM 744 O O . SER A 1 96 ? 17.532 -0.004 -12.462 1.00 93.44 96 SER A O 1
ATOM 746 N N . LYS A 1 97 ? 17.208 -2.226 -12.387 1.00 93.25 97 LYS A N 1
ATOM 747 C CA . LYS A 1 97 ? 18.389 -2.558 -11.565 1.00 93.25 97 LYS A CA 1
ATOM 748 C C . LYS A 1 97 ? 19.697 -2.617 -12.361 1.00 93.25 97 LYS A C 1
ATOM 750 O O . LYS A 1 97 ? 20.765 -2.680 -11.766 1.00 93.25 97 LYS A O 1
ATOM 755 N N . THR A 1 98 ? 19.626 -2.652 -13.692 1.00 94.19 98 THR A N 1
ATOM 756 C CA . THR A 1 98 ? 20.828 -2.743 -14.529 1.00 94.19 98 THR A CA 1
ATOM 757 C C . THR A 1 98 ? 21.497 -1.381 -14.666 1.00 94.19 98 THR A C 1
ATOM 759 O O . THR A 1 98 ? 20.818 -0.354 -14.708 1.00 94.19 98 THR A O 1
ATOM 762 N N . TYR A 1 99 ? 22.826 -1.373 -14.745 1.00 94.50 99 TYR A N 1
ATOM 763 C CA . TYR A 1 99 ? 23.613 -0.160 -14.948 1.00 94.50 99 TYR A CA 1
ATOM 764 C C . TYR A 1 99 ? 23.844 0.131 -16.434 1.00 94.50 99 TYR A C 1
ATOM 766 O O . TYR A 1 99 ? 23.889 -0.778 -17.274 1.00 94.50 99 TYR A O 1
ATOM 774 N N . LEU A 1 100 ? 23.951 1.417 -16.767 1.00 93.12 100 LEU A N 1
ATOM 775 C CA . LEU A 1 100 ? 24.119 1.890 -18.141 1.00 93.12 100 LEU A CA 1
ATOM 776 C C . LEU A 1 100 ? 25.461 1.440 -18.740 1.00 93.12 100 LEU A C 1
ATOM 778 O O . LEU A 1 100 ? 25.497 0.971 -19.882 1.00 93.12 100 LEU A O 1
ATOM 782 N N . ASP A 1 101 ? 26.542 1.512 -17.965 1.00 91.56 101 ASP A N 1
ATOM 783 C CA . ASP A 1 101 ? 27.882 1.043 -18.331 1.00 91.56 101 ASP A CA 1
ATOM 784 C C . ASP A 1 101 ? 27.925 -0.469 -18.618 1.00 91.56 101 ASP A C 1
ATOM 786 O O . ASP A 1 101 ? 28.442 -0.883 -19.661 1.00 91.56 101 ASP A O 1
ATOM 790 N N . VAL A 1 102 ? 27.289 -1.292 -17.779 1.00 92.44 102 VAL A N 1
ATOM 791 C CA . VAL A 1 102 ? 27.165 -2.749 -17.964 1.00 92.44 102 VAL A CA 1
ATOM 792 C C . VAL A 1 102 ? 26.391 -3.070 -19.243 1.00 92.44 102 VAL A C 1
ATOM 794 O O . VAL A 1 102 ? 26.765 -3.958 -20.014 1.00 92.44 102 VAL A O 1
ATOM 797 N N . ALA A 1 103 ? 25.338 -2.303 -19.537 1.00 90.25 103 ALA A N 1
ATOM 798 C CA . ALA A 1 103 ? 24.594 -2.422 -20.788 1.00 90.25 103 ALA A CA 1
ATOM 799 C C . ALA A 1 103 ? 25.334 -1.841 -22.010 1.00 90.25 103 ALA A C 1
ATOM 801 O O . ALA A 1 103 ? 24.814 -1.918 -23.130 1.00 90.25 103 ALA A O 1
ATOM 802 N N . ARG A 1 104 ? 26.557 -1.319 -21.826 1.00 91.69 104 ARG A N 1
ATOM 803 C CA . ARG A 1 104 ? 27.400 -0.671 -22.843 1.00 91.69 104 ARG A CA 1
ATOM 804 C C . ARG A 1 104 ? 26.730 0.545 -23.485 1.00 91.69 104 ARG A C 1
ATOM 806 O O . ARG A 1 104 ? 26.919 0.792 -24.680 1.00 91.69 104 ARG A O 1
ATOM 813 N N . VAL A 1 105 ? 25.935 1.278 -22.710 1.00 93.38 105 VAL A N 1
ATOM 814 C CA . VAL A 1 105 ? 25.364 2.564 -23.111 1.00 93.38 105 VAL A CA 1
ATOM 815 C C . VAL A 1 105 ? 26.471 3.615 -23.024 1.00 93.38 105 VAL A C 1
ATOM 817 O O . VAL A 1 105 ? 27.094 3.801 -21.986 1.00 93.38 105 VAL A O 1
ATOM 820 N N . ARG A 1 106 ? 26.745 4.287 -24.141 1.00 91.31 106 ARG A N 1
ATOM 821 C CA . ARG A 1 106 ? 27.763 5.347 -24.256 1.00 91.31 106 ARG A CA 1
ATOM 822 C C . ARG A 1 106 ? 27.126 6.692 -24.595 1.00 91.31 106 ARG A C 1
ATOM 824 O O . ARG A 1 106 ? 25.945 6.751 -24.943 1.00 91.31 106 ARG A O 1
ATOM 831 N N . ASN A 1 107 ? 27.924 7.755 -24.564 1.00 92.69 107 ASN A N 1
ATOM 832 C CA . ASN A 1 107 ? 27.516 9.073 -25.042 1.00 92.69 107 ASN A CA 1
ATOM 833 C C . ASN A 1 107 ? 26.941 9.004 -26.475 1.00 92.69 107 ASN A C 1
ATOM 835 O O . ASN A 1 107 ? 27.506 8.343 -27.344 1.00 92.69 107 ASN A O 1
ATOM 839 N N . GLY A 1 108 ? 25.798 9.648 -26.705 1.00 89.38 108 GLY A N 1
ATOM 840 C CA . GLY A 1 108 ? 25.063 9.637 -27.975 1.00 89.38 108 GLY A CA 1
ATOM 841 C C . GLY A 1 108 ? 24.206 8.389 -28.228 1.00 89.38 108 GLY A C 1
ATOM 842 O O . GLY A 1 108 ? 23.613 8.265 -29.302 1.00 89.38 108 GLY A O 1
ATOM 843 N N . SER A 1 109 ? 24.115 7.456 -27.274 1.00 93.81 109 SER A N 1
ATOM 844 C CA . SER A 1 109 ? 23.300 6.246 -27.438 1.00 93.81 109 SER A CA 1
ATOM 845 C C . SER A 1 109 ? 21.815 6.571 -27.595 1.00 93.81 109 SER A C 1
ATOM 847 O O . SER A 1 109 ? 21.272 7.436 -26.904 1.00 93.81 109 SER A O 1
ATOM 849 N N . LYS A 1 110 ? 21.153 5.828 -28.490 1.00 94.25 110 LYS A N 1
ATOM 850 C CA . LYS A 1 110 ? 19.712 5.923 -28.738 1.00 94.25 110 LYS A CA 1
ATOM 851 C C . LYS A 1 110 ? 18.965 4.843 -27.959 1.00 94.25 110 LYS A C 1
ATOM 853 O O . LYS A 1 110 ? 19.310 3.667 -28.071 1.00 94.25 110 LYS A O 1
ATOM 858 N N . LEU A 1 111 ? 17.942 5.237 -27.210 1.00 94.31 111 LEU A N 1
ATOM 859 C CA . LEU A 1 111 ? 17.033 4.339 -26.498 1.00 94.31 111 LEU A CA 1
ATOM 860 C C . LEU A 1 111 ? 15.604 4.561 -26.983 1.00 94.31 111 LEU A C 1
ATOM 862 O O . LEU A 1 111 ? 15.279 5.642 -27.468 1.00 94.31 111 LEU A O 1
ATOM 866 N N . VAL A 1 112 ? 14.755 3.549 -26.843 1.00 95.12 112 VAL A N 1
ATOM 867 C CA . VAL A 1 112 ? 13.315 3.671 -27.090 1.00 95.12 112 VAL A CA 1
ATOM 868 C C . VAL A 1 112 ? 12.590 3.461 -25.772 1.00 95.12 112 VAL A C 1
ATOM 870 O O . VAL A 1 112 ? 12.822 2.462 -25.094 1.00 95.12 112 VAL A O 1
ATOM 873 N N . LEU A 1 113 ? 11.747 4.420 -25.414 1.00 94.19 113 LEU A N 1
ATOM 874 C CA . LEU A 1 113 ? 10.824 4.343 -24.298 1.00 94.19 113 LEU A CA 1
ATOM 875 C C . LEU A 1 113 ? 9.447 3.939 -24.831 1.00 94.19 113 LEU A C 1
ATOM 877 O O . LEU A 1 113 ? 8.938 4.545 -25.775 1.00 94.19 113 LEU A O 1
ATOM 881 N N . VAL A 1 114 ? 8.871 2.907 -24.225 1.00 93.00 114 VAL A N 1
ATOM 882 C CA . VAL A 1 114 ? 7.518 2.416 -24.500 1.00 93.00 114 VAL A CA 1
ATOM 883 C C . VAL A 1 114 ? 6.748 2.401 -23.182 1.00 93.00 114 VAL A C 1
ATOM 885 O O . VAL A 1 114 ? 7.300 1.986 -22.162 1.00 93.00 114 VAL A O 1
ATOM 888 N N . GLU A 1 115 ? 5.500 2.865 -23.197 1.00 91.12 115 GLU A N 1
ATOM 889 C CA . GLU A 1 115 ? 4.593 2.750 -22.050 1.00 91.12 115 GLU A CA 1
ATOM 890 C C . GLU A 1 115 ? 4.142 1.293 -21.897 1.00 91.12 115 GLU A C 1
ATOM 892 O O . GLU A 1 115 ? 3.763 0.640 -22.870 1.00 91.12 115 GLU A O 1
ATOM 897 N N . ASP A 1 116 ? 4.205 0.779 -20.674 1.00 90.50 116 ASP A N 1
ATOM 898 C CA . ASP A 1 116 ? 3.706 -0.543 -20.320 1.00 90.50 116 ASP A CA 1
ATOM 899 C C . ASP A 1 116 ? 2.341 -0.430 -19.625 1.00 90.50 116 ASP A C 1
ATOM 901 O O . ASP A 1 116 ? 2.252 -0.138 -18.427 1.00 90.50 116 ASP A O 1
ATOM 905 N N . THR A 1 117 ? 1.267 -0.665 -20.385 1.00 88.25 117 THR A N 1
ATOM 906 C CA . THR A 1 117 ? -0.119 -0.568 -19.899 1.00 88.25 117 THR A CA 1
ATOM 907 C C . THR A 1 117 ? -0.408 -1.547 -18.761 1.00 88.25 117 THR A C 1
ATOM 909 O O . THR A 1 117 ? -1.127 -1.196 -17.828 1.00 88.25 117 THR A O 1
ATOM 912 N N . LEU A 1 118 ? 0.213 -2.731 -18.769 1.00 87.50 118 LEU A N 1
ATOM 913 C CA . LEU A 1 118 ? 0.047 -3.729 -17.707 1.00 87.50 118 LEU A CA 1
ATOM 914 C C . LEU A 1 118 ? 0.627 -3.238 -16.377 1.00 87.50 118 LEU A C 1
ATOM 916 O O . LEU A 1 118 ? 0.039 -3.441 -15.313 1.00 87.50 118 LEU A O 1
ATOM 920 N N . SER A 1 119 ? 1.774 -2.562 -16.429 1.00 87.12 119 SER A N 1
ATOM 921 C CA . SER A 1 119 ? 2.413 -1.996 -15.238 1.00 87.12 119 SER A CA 1
ATOM 922 C C . SER A 1 119 ? 1.598 -0.836 -14.652 1.00 87.12 119 SER A C 1
ATOM 924 O O . SER A 1 119 ? 1.488 -0.717 -13.430 1.00 87.12 119 SER A O 1
ATOM 926 N N . LYS A 1 120 ? 0.942 -0.039 -15.503 1.00 86.88 120 LYS A N 1
ATOM 927 C CA . LYS A 1 120 ? 0.014 1.026 -15.089 1.00 86.88 120 LYS A CA 1
ATOM 928 C C . LYS A 1 120 ? -1.216 0.478 -14.369 1.00 86.88 120 LYS A C 1
ATOM 930 O O . LYS A 1 120 ? -1.568 0.953 -13.289 1.00 86.88 120 LYS A O 1
ATOM 935 N N . GLU A 1 121 ? -1.845 -0.551 -14.933 1.00 88.44 121 GLU A N 1
ATOM 936 C CA . GLU A 1 121 ? -2.992 -1.226 -14.317 1.00 88.44 121 GLU A CA 1
ATOM 937 C C . GLU A 1 121 ? -2.613 -1.859 -12.977 1.00 88.44 121 GLU A C 1
ATOM 939 O O . GLU A 1 121 ? -3.311 -1.672 -11.979 1.00 88.44 121 GLU A O 1
ATOM 944 N N . ARG A 1 122 ? -1.463 -2.544 -12.922 1.00 89.44 122 ARG A N 1
ATOM 945 C CA . ARG A 1 122 ? -0.946 -3.142 -11.687 1.00 89.44 122 ARG A CA 1
ATOM 946 C C . ARG A 1 122 ? -0.781 -2.105 -10.578 1.00 89.44 122 ARG A C 1
ATOM 948 O O . ARG A 1 122 ? -1.265 -2.330 -9.470 1.00 89.44 122 ARG A O 1
ATOM 955 N N . ARG A 1 123 ? -0.146 -0.970 -10.878 1.00 89.81 123 ARG A N 1
ATOM 956 C CA . ARG A 1 123 ? 0.036 0.128 -9.922 1.00 89.81 123 ARG A CA 1
ATOM 957 C C . ARG A 1 123 ? -1.300 0.718 -9.473 1.00 89.81 123 ARG A C 1
ATOM 959 O O . ARG A 1 123 ? -1.486 0.977 -8.288 1.00 89.81 123 ARG A O 1
ATOM 966 N N . CYS A 1 124 ? -2.244 0.906 -10.394 1.00 87.56 124 CYS A N 1
ATOM 967 C CA . CYS A 1 124 ? -3.578 1.406 -10.063 1.00 87.56 124 CYS A CA 1
ATOM 968 C C . CYS A 1 124 ? -4.306 0.469 -9.084 1.00 87.56 124 CYS A C 1
ATOM 970 O O . CYS A 1 124 ? -4.857 0.922 -8.080 1.00 87.56 124 CYS A O 1
ATOM 972 N N . LEU A 1 125 ? -4.248 -0.844 -9.323 1.00 90.19 125 LEU A N 1
ATOM 973 C CA . LEU A 1 125 ? -4.827 -1.843 -8.424 1.00 90.19 125 LEU A CA 1
ATOM 974 C C . LEU A 1 125 ? -4.154 -1.855 -7.049 1.00 90.19 125 LEU A C 1
ATOM 976 O O . LEU A 1 125 ? -4.838 -2.010 -6.039 1.00 90.19 125 LEU A O 1
ATOM 980 N N . GLU A 1 126 ? -2.835 -1.700 -6.996 1.00 90.44 126 GLU A N 1
ATOM 981 C CA . GLU A 1 126 ? -2.087 -1.612 -5.740 1.00 90.44 126 GLU A CA 1
ATOM 982 C C . GLU A 1 126 ? -2.479 -0.362 -4.944 1.00 90.44 126 GLU A C 1
ATOM 984 O O . GLU A 1 126 ? -2.879 -0.477 -3.788 1.00 90.44 126 GLU A O 1
ATOM 989 N N . MET A 1 127 ? -2.541 0.802 -5.596 1.00 90.81 127 MET A N 1
ATOM 990 C CA . MET A 1 127 ? -3.024 2.040 -4.978 1.00 90.81 127 MET A CA 1
ATOM 991 C C . MET A 1 127 ? -4.453 1.915 -4.433 1.00 90.81 127 MET A C 1
ATOM 993 O O . MET A 1 127 ? -4.749 2.426 -3.353 1.00 90.81 127 MET A O 1
ATOM 997 N N . LEU A 1 128 ? -5.352 1.241 -5.157 1.00 92.19 128 LEU A N 1
ATOM 998 C CA . LEU A 1 128 ? -6.721 1.007 -4.691 1.00 92.19 128 LEU A CA 1
ATOM 999 C C . LEU A 1 128 ? -6.762 0.084 -3.469 1.00 92.19 128 LEU A C 1
ATOM 1001 O O . LEU A 1 128 ? -7.514 0.346 -2.526 1.00 92.19 128 LEU A O 1
ATOM 1005 N N . LYS A 1 129 ? -5.946 -0.976 -3.458 1.00 91.38 129 LYS A N 1
ATOM 1006 C CA . LYS A 1 129 ? -5.816 -1.872 -2.302 1.00 91.38 129 LYS A CA 1
ATOM 1007 C C . LYS A 1 129 ? -5.284 -1.124 -1.087 1.00 91.38 129 LYS A C 1
ATOM 1009 O O . LYS A 1 129 ? -5.873 -1.252 -0.015 1.00 91.38 129 LYS A O 1
ATOM 1014 N N . ASP A 1 130 ? -4.253 -0.305 -1.262 1.00 91.19 130 ASP A N 1
ATOM 1015 C CA . ASP A 1 130 ? -3.680 0.512 -0.194 1.00 91.19 130 ASP A CA 1
ATOM 1016 C C . ASP A 1 130 ? -4.689 1.532 0.330 1.00 91.19 130 ASP A C 1
ATOM 1018 O O . ASP A 1 130 ? -4.870 1.661 1.540 1.00 91.19 130 ASP A O 1
ATOM 1022 N N . ALA A 1 131 ? -5.416 2.217 -0.554 1.00 93.12 131 ALA A N 1
ATOM 1023 C CA . ALA A 1 131 ? -6.454 3.161 -0.157 1.00 93.12 131 ALA A CA 1
ATOM 1024 C C . ALA A 1 131 ? -7.566 2.477 0.655 1.00 93.12 131 ALA A C 1
ATOM 1026 O O . ALA A 1 131 ? -7.977 2.993 1.699 1.00 93.12 131 ALA A O 1
ATOM 1027 N N . ASN A 1 132 ? -8.023 1.299 0.219 1.00 91.00 132 ASN A N 1
ATOM 1028 C CA . ASN A 1 132 ? -9.028 0.527 0.944 1.00 91.00 132 ASN A CA 1
A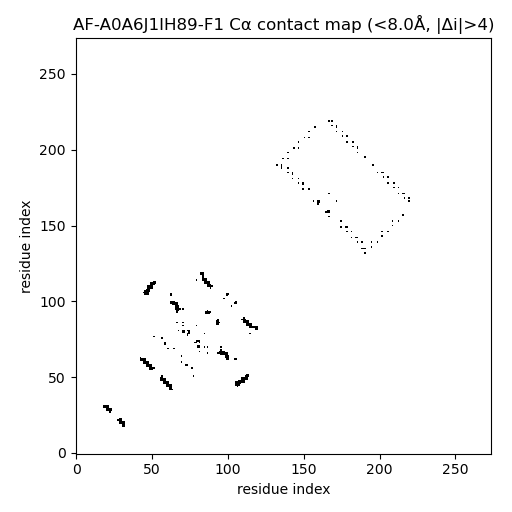TOM 1029 C C . ASN A 1 132 ? -8.490 0.021 2.292 1.00 91.00 132 ASN A C 1
ATOM 1031 O O . ASN A 1 132 ? -9.152 0.159 3.319 1.00 91.00 132 ASN A O 1
ATOM 1035 N N . PHE A 1 133 ? -7.253 -0.483 2.320 1.00 91.50 133 PHE A N 1
ATOM 1036 C CA . PHE A 1 133 ? -6.574 -0.896 3.547 1.00 91.50 133 PHE A CA 1
ATOM 1037 C C . PHE A 1 133 ? -6.471 0.260 4.547 1.00 91.50 133 PHE A C 1
ATOM 1039 O O . PHE A 1 133 ? -6.829 0.106 5.714 1.00 91.50 133 PHE A O 1
ATOM 1046 N N . GLN A 1 134 ? -6.042 1.441 4.097 1.00 92.69 134 GLN A N 1
ATOM 1047 C CA . GLN A 1 134 ? -5.934 2.630 4.940 1.00 92.69 134 GLN A CA 1
ATOM 1048 C C . GLN A 1 134 ? -7.302 3.100 5.439 1.00 92.69 134 GLN A C 1
ATOM 1050 O O . GLN A 1 134 ? -7.427 3.476 6.605 1.00 92.69 134 GLN A O 1
ATOM 1055 N N . LYS A 1 135 ? -8.340 3.055 4.595 1.00 93.38 135 LYS A N 1
ATOM 1056 C CA . LYS A 1 135 ? -9.716 3.383 4.992 1.00 93.38 135 LYS A CA 1
ATOM 1057 C C . LYS A 1 135 ? -10.200 2.452 6.106 1.00 93.38 135 LYS A C 1
ATOM 1059 O O . LYS A 1 135 ? -10.595 2.936 7.166 1.00 93.38 135 LYS A O 1
ATOM 1064 N N . SER A 1 136 ? -10.097 1.140 5.912 1.00 92.38 136 SER A N 1
ATOM 1065 C CA . SER A 1 136 ? -10.497 0.149 6.916 1.00 92.38 136 SER A CA 1
ATOM 1066 C C . SER A 1 136 ? -9.646 0.225 8.187 1.00 92.38 136 SER A C 1
ATOM 1068 O O . SER A 1 136 ? -10.179 0.113 9.286 1.00 92.38 136 SER A O 1
ATOM 1070 N N . SER A 1 137 ? -8.341 0.487 8.067 1.00 94.69 137 SER A N 1
ATOM 1071 C CA . SER A 1 137 ? -7.439 0.689 9.210 1.00 94.69 137 SER A CA 1
ATOM 1072 C C . SER A 1 137 ? -7.844 1.901 10.052 1.00 94.69 137 SER A C 1
ATOM 1074 O O . SER A 1 137 ? -7.890 1.816 11.279 1.00 94.69 137 SER A O 1
ATOM 1076 N N . LYS A 1 138 ? -8.188 3.026 9.413 1.00 94.25 138 LYS A N 1
ATOM 1077 C CA . LYS A 1 138 ? -8.680 4.228 10.105 1.00 94.25 138 LYS A CA 1
ATOM 1078 C C . LYS A 1 138 ? -9.991 3.955 10.841 1.00 94.25 138 LYS A C 1
ATOM 1080 O O . LYS A 1 138 ? -10.078 4.277 12.023 1.00 94.25 138 LYS A O 1
ATOM 1085 N N . LEU A 1 139 ? -10.960 3.319 10.177 1.00 94.38 139 LEU A N 1
ATOM 1086 C CA . LEU A 1 139 ? -12.236 2.941 10.795 1.00 94.38 139 LEU A CA 1
ATOM 1087 C C . LEU A 1 139 ? -12.030 2.002 11.989 1.00 94.38 139 LEU A C 1
ATOM 1089 O O . LEU A 1 139 ? -12.581 2.236 13.059 1.00 94.38 139 LEU A O 1
ATOM 1093 N N . LEU A 1 140 ? -11.169 0.992 11.848 1.00 94.19 140 LEU A N 1
ATOM 1094 C CA . LEU A 1 140 ? -10.864 0.060 12.931 1.00 94.19 140 LEU A CA 1
ATOM 1095 C C . LEU A 1 140 ? -10.191 0.754 14.123 1.00 94.19 140 LEU A C 1
ATOM 1097 O O . LEU A 1 140 ? -10.516 0.462 15.271 1.00 94.19 140 LEU A O 1
ATOM 1101 N N . LYS A 1 141 ? -9.269 1.690 13.871 1.00 94.38 141 LYS A N 1
ATOM 1102 C CA . LYS A 1 141 ? -8.645 2.498 14.930 1.00 94.38 141 LYS A CA 1
ATOM 1103 C C . LYS A 1 141 ? -9.670 3.371 15.645 1.00 94.38 141 LYS A C 1
ATOM 1105 O O . LYS A 1 141 ? -9.634 3.444 16.869 1.00 94.38 141 LYS A O 1
ATOM 1110 N N . GLN A 1 142 ? -10.580 3.995 14.902 1.00 95.62 142 GLN A N 1
ATOM 1111 C CA . GLN A 1 142 ? -11.655 4.790 15.485 1.00 95.62 142 GLN A CA 1
ATOM 1112 C C . GLN A 1 142 ? -12.563 3.927 16.372 1.00 95.62 142 GLN A C 1
ATOM 1114 O O . GLN A 1 142 ? -12.754 4.258 17.539 1.00 95.62 142 GLN A O 1
ATOM 1119 N N . LEU A 1 143 ? -13.039 2.784 15.869 1.00 94.94 143 LEU A N 1
ATOM 1120 C CA . LEU A 1 143 ? -13.843 1.855 16.667 1.00 94.94 143 LEU A CA 1
ATOM 1121 C C . LEU A 1 143 ? -13.083 1.354 17.898 1.00 94.94 143 LEU A C 1
ATOM 1123 O O . LEU A 1 143 ? -13.665 1.266 18.970 1.00 94.94 143 LEU A O 1
ATOM 1127 N N . SER A 1 144 ? -11.780 1.085 17.783 1.00 93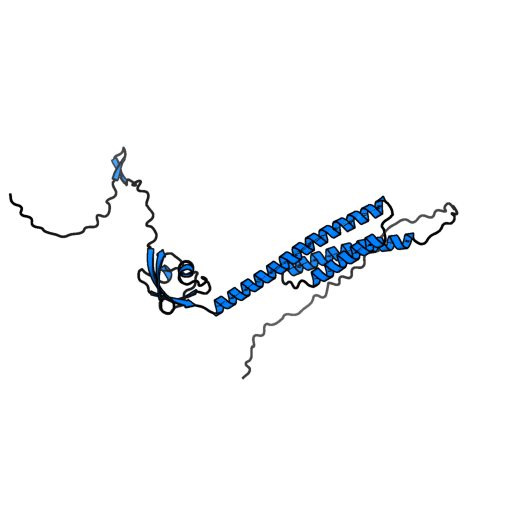.94 144 SER A N 1
ATOM 1128 C CA . SER A 1 144 ? -10.959 0.674 18.927 1.00 93.94 144 SER A CA 1
ATOM 1129 C C . SER A 1 144 ? -10.891 1.742 20.022 1.00 93.94 144 SER A C 1
ATOM 1131 O O . SER A 1 144 ? -10.925 1.415 21.207 1.00 93.94 144 SER A O 1
ATOM 1133 N N . LEU A 1 145 ? -10.823 3.025 19.655 1.00 95.75 145 LEU A N 1
ATOM 1134 C CA . LEU A 1 145 ? -10.875 4.121 20.627 1.00 95.75 145 LEU A CA 1
ATOM 1135 C C . LEU A 1 145 ? -12.246 4.206 21.306 1.00 95.75 145 LEU A C 1
ATOM 1137 O O . LEU A 1 145 ? -12.317 4.384 22.520 1.00 95.75 145 LEU A O 1
ATOM 1141 N N . GLU A 1 146 ? -13.325 4.036 20.546 1.00 95.56 146 GLU A N 1
ATOM 1142 C CA . GLU A 1 146 ? -14.688 4.044 21.081 1.00 95.56 146 GLU A CA 1
ATOM 1143 C C . GLU A 1 146 ? -14.944 2.848 22.015 1.00 95.56 146 GLU A C 1
ATOM 1145 O O . GLU A 1 146 ? -15.493 3.032 23.097 1.00 95.56 146 GLU A O 1
ATOM 1150 N N . VAL A 1 147 ? -14.473 1.647 21.660 1.00 95.12 147 VAL A N 1
ATOM 1151 C CA . VAL A 1 147 ? -14.524 0.450 22.520 1.00 95.12 147 VAL A CA 1
ATOM 1152 C C . VAL A 1 147 ? -13.742 0.662 23.816 1.00 95.12 147 VAL A C 1
ATOM 1154 O O . VAL A 1 147 ? -14.223 0.311 24.889 1.00 95.12 147 VAL A O 1
ATOM 1157 N N . LYS A 1 148 ? -12.556 1.281 23.756 1.00 95.06 148 LYS A N 1
ATOM 1158 C CA . LYS A 1 148 ? -11.784 1.612 24.966 1.00 95.06 148 LYS A CA 1
ATOM 1159 C C . LYS A 1 148 ? -12.516 2.598 25.867 1.00 95.06 148 LYS A C 1
ATOM 1161 O O . LYS A 1 148 ? -12.480 2.440 27.082 1.00 95.06 148 LYS A O 1
ATOM 1166 N N . LYS A 1 149 ? -13.189 3.593 25.287 1.00 96.50 149 LYS A N 1
ATOM 1167 C CA . LYS A 1 149 ? -14.014 4.532 26.051 1.00 96.50 149 LYS A CA 1
ATOM 1168 C C . LYS A 1 149 ? -15.166 3.804 26.750 1.00 96.50 149 LYS A C 1
ATOM 1170 O O . LYS A 1 149 ? -15.353 3.986 27.947 1.00 96.50 149 LYS A O 1
ATOM 1175 N N . LEU A 1 150 ? -15.874 2.930 26.032 1.00 94.44 150 LEU A N 1
ATOM 1176 C CA . LEU A 1 150 ? -16.932 2.107 26.623 1.00 94.44 150 LEU A CA 1
ATOM 1177 C C . LEU A 1 150 ? -16.390 1.183 27.722 1.00 94.44 150 LEU A C 1
ATOM 1179 O O . LEU A 1 150 ? -17.034 1.050 28.753 1.00 94.44 150 LEU A O 1
ATOM 1183 N N . SER A 1 151 ? -15.177 0.635 27.570 1.00 93.75 151 SER A N 1
ATOM 1184 C CA . SER A 1 151 ? -14.489 -0.120 28.634 1.00 93.75 151 SER A CA 1
ATOM 1185 C C . SER A 1 151 ? -14.413 0.664 29.935 1.00 93.75 151 SER A C 1
ATOM 1187 O O . SER A 1 151 ? -14.753 0.157 30.997 1.00 93.75 151 SER A O 1
ATOM 1189 N N . GLN A 1 152 ? -13.972 1.919 29.846 1.00 95.31 152 GLN A N 1
ATOM 1190 C CA . GLN A 1 152 ? -13.793 2.785 31.007 1.00 95.31 152 GLN A CA 1
ATOM 1191 C C . GLN A 1 152 ? -15.134 3.143 31.653 1.00 95.31 152 GLN A C 1
ATOM 1193 O O . GLN A 1 152 ? -15.223 3.253 32.877 1.00 95.31 152 GLN A O 1
ATOM 1198 N N . GLU A 1 153 ? -16.183 3.306 30.846 1.00 94.25 153 GLU A N 1
ATOM 1199 C CA . GLU A 1 153 ? -17.545 3.531 31.334 1.00 94.25 153 GLU A CA 1
ATOM 1200 C C . GLU A 1 153 ? -18.096 2.282 32.044 1.00 94.25 153 GLU A C 1
ATOM 1202 O O . GLU A 1 153 ? -18.633 2.407 33.144 1.00 94.25 153 GLU A O 1
ATOM 1207 N N . VAL A 1 154 ? -17.874 1.079 31.497 1.00 93.81 154 VAL A N 1
ATOM 1208 C CA . VAL A 1 154 ? -18.225 -0.205 32.138 1.00 93.81 154 VAL A CA 1
ATOM 1209 C C . VAL A 1 154 ? -17.475 -0.391 33.459 1.00 93.81 154 VAL A C 1
ATOM 1211 O O . VAL A 1 154 ? -18.079 -0.767 34.461 1.00 93.81 154 VAL A O 1
ATOM 1214 N N . GLU A 1 155 ? -16.176 -0.090 33.499 1.00 92.31 155 GLU A N 1
ATOM 1215 C CA . GLU A 1 155 ? -15.374 -0.149 34.727 1.00 92.31 155 GLU A CA 1
ATOM 1216 C C . GLU A 1 155 ? -15.876 0.848 35.778 1.00 92.31 155 GLU A C 1
ATOM 1218 O O . GLU A 1 155 ? -16.012 0.505 36.953 1.00 92.31 155 GLU A O 1
ATOM 1223 N N . SER A 1 156 ? -16.208 2.071 35.362 1.00 91.44 156 SER A N 1
ATOM 1224 C CA . SER A 1 156 ? -16.774 3.094 36.248 1.00 91.44 156 SER A CA 1
ATOM 1225 C C . SER A 1 156 ? -18.120 2.652 36.822 1.00 91.44 156 SER A C 1
ATOM 1227 O O . SER A 1 156 ? -18.360 2.808 38.022 1.00 91.44 156 SER A O 1
ATOM 1229 N N . LEU A 1 157 ? -18.971 2.043 35.991 1.00 90.62 157 LEU A N 1
ATOM 1230 C CA . LEU A 1 157 ? -20.254 1.481 36.407 1.00 90.62 157 LEU A CA 1
ATOM 1231 C C . LEU A 1 157 ? -20.071 0.323 37.395 1.00 90.62 157 LEU A C 1
ATOM 1233 O O . LEU A 1 157 ? -20.746 0.273 38.422 1.00 90.62 157 LEU A O 1
ATOM 1237 N N . HIS A 1 158 ? -19.112 -0.566 37.132 1.00 87.31 158 HIS A N 1
ATOM 1238 C CA . HIS A 1 158 ? -18.772 -1.668 38.026 1.00 87.31 158 HIS A CA 1
ATOM 1239 C C . HIS A 1 158 ? -18.299 -1.153 39.393 1.00 87.31 158 HIS A C 1
ATOM 1241 O O . HIS A 1 158 ? -18.779 -1.593 40.437 1.00 87.31 158 HIS A O 1
ATOM 1247 N N . MET A 1 159 ? -17.417 -0.150 39.410 1.00 87.19 159 MET A N 1
ATOM 1248 C CA . MET A 1 159 ? -16.952 0.476 40.651 1.00 87.19 159 MET A CA 1
ATOM 1249 C C . MET A 1 159 ? -18.082 1.173 41.418 1.00 87.19 159 MET A C 1
ATOM 1251 O O . MET A 1 159 ? -18.110 1.103 42.649 1.00 87.19 159 MET A O 1
ATOM 1255 N N . LYS A 1 160 ? -19.017 1.820 40.711 1.00 87.06 160 LYS A N 1
ATOM 1256 C CA . LYS A 1 160 ? -20.235 2.396 41.296 1.00 87.06 160 LYS A CA 1
ATOM 1257 C C . LYS A 1 160 ? -21.103 1.307 41.931 1.00 87.06 160 LYS A C 1
ATOM 1259 O O . LYS A 1 160 ? -21.516 1.464 43.076 1.00 87.06 160 LYS A O 1
ATOM 1264 N N . GLY A 1 161 ? -21.296 0.173 41.257 1.00 82.19 161 GLY A N 1
ATOM 1265 C CA . GLY A 1 161 ? -22.018 -0.981 41.800 1.00 82.19 161 GLY A CA 1
ATOM 1266 C C . GLY A 1 161 ? -21.396 -1.543 43.076 1.00 82.19 161 GLY A C 1
ATOM 1267 O O . GLY A 1 161 ? -22.109 -1.755 44.055 1.00 82.19 161 GLY A O 1
ATOM 1268 N N . CYS A 1 162 ? -20.067 -1.688 43.119 1.00 78.19 162 CYS A N 1
ATOM 1269 C CA . CYS A 1 162 ? -19.369 -2.161 44.318 1.00 78.19 162 CYS A CA 1
ATOM 1270 C C . CYS A 1 162 ? -19.452 -1.189 45.508 1.00 78.19 162 CYS A C 1
ATOM 1272 O O . CYS A 1 162 ? -19.430 -1.638 46.652 1.00 78.19 162 CYS A O 1
ATOM 1274 N N . LYS A 1 163 ? -19.485 0.128 45.263 1.00 79.69 163 LYS A N 1
ATOM 1275 C CA . LYS A 1 163 ? -19.420 1.153 46.323 1.00 79.69 163 LYS A CA 1
ATOM 1276 C C . LYS A 1 163 ? -20.786 1.643 46.796 1.00 79.69 163 LYS A C 1
ATOM 1278 O O . LYS A 1 163 ? -20.975 1.847 47.989 1.00 79.69 163 LYS A O 1
ATOM 1283 N N . GLU A 1 164 ? -21.709 1.880 45.870 1.00 70.25 164 GLU A N 1
ATOM 1284 C CA . GLU A 1 164 ? -22.968 2.595 46.126 1.00 70.25 164 GLU A CA 1
ATOM 1285 C C . GLU A 1 164 ? -24.195 1.673 46.094 1.00 70.25 164 GLU A C 1
ATOM 1287 O O . GLU A 1 164 ? -25.290 2.100 46.463 1.00 70.25 164 GLU A O 1
ATOM 1292 N N . GLY A 1 165 ? -24.035 0.414 45.659 1.00 70.44 165 GLY A N 1
ATOM 1293 C CA . GLY A 1 165 ? -25.078 -0.620 45.689 1.00 70.44 165 GLY A CA 1
ATOM 1294 C C . GLY A 1 165 ? -26.315 -0.329 44.831 1.00 70.44 165 GLY A C 1
ATOM 1295 O O . GLY A 1 165 ? -27.297 -1.063 44.907 1.00 70.44 165 GLY A O 1
ATOM 1296 N N . ARG A 1 166 ? -26.299 0.745 44.030 1.00 71.38 166 ARG A N 1
ATOM 1297 C CA . ARG A 1 166 ? -27.405 1.171 43.165 1.00 71.38 166 ARG A CA 1
ATOM 1298 C C . ARG A 1 166 ? -26.876 1.549 41.785 1.00 71.38 166 ARG A C 1
ATOM 1300 O O . ARG A 1 166 ? -26.545 2.702 41.517 1.00 71.38 166 ARG A O 1
ATOM 1307 N N . VAL A 1 167 ? -26.796 0.551 40.914 1.00 81.62 167 VAL A N 1
ATOM 1308 C CA . VAL A 1 167 ? -26.687 0.739 39.461 1.00 81.62 167 VAL A CA 1
ATOM 1309 C C . VAL A 1 167 ? -28.108 0.689 38.910 1.00 81.62 167 VAL A C 1
ATOM 1311 O O . VAL A 1 167 ? -28.890 -0.129 39.380 1.00 81.62 167 VAL A O 1
ATOM 1314 N N . SER A 1 168 ? -28.487 1.573 37.987 1.00 82.75 168 SER A N 1
ATOM 1315 C CA . SER A 1 168 ? -29.810 1.480 37.357 1.00 82.75 168 SER A CA 1
ATOM 1316 C C . SER A 1 168 ? -29.783 0.446 36.228 1.00 82.75 168 SER A C 1
ATOM 1318 O O . SER A 1 168 ? -28.829 0.413 35.449 1.00 82.75 168 SER A O 1
ATOM 1320 N N . ASP A 1 169 ? -30.835 -0.370 36.099 1.00 85.00 169 ASP A N 1
ATOM 1321 C CA . ASP A 1 169 ? -30.963 -1.325 34.982 1.00 85.00 169 ASP A CA 1
ATOM 1322 C C . ASP A 1 169 ? -30.837 -0.618 33.624 1.00 85.00 169 ASP A C 1
ATOM 1324 O O . ASP A 1 169 ? -30.189 -1.116 32.707 1.00 85.00 169 ASP A O 1
ATOM 1328 N N . THR A 1 170 ? -31.358 0.608 33.530 1.00 88.81 170 THR A N 1
ATOM 1329 C CA . THR A 1 170 ? -31.262 1.449 32.333 1.00 88.81 170 THR A CA 1
ATOM 1330 C C . THR A 1 170 ? -29.824 1.824 31.965 1.00 88.81 170 THR A C 1
ATOM 1332 O O . THR A 1 170 ? -29.499 1.896 30.783 1.00 88.81 170 THR A O 1
ATOM 1335 N N . GLU A 1 171 ? -28.936 2.065 32.941 1.00 88.25 171 GLU A N 1
ATOM 1336 C CA . GLU A 1 171 ? -27.516 2.352 32.669 1.00 88.25 171 GLU A CA 1
ATOM 1337 C C . GLU A 1 171 ? -26.809 1.123 32.072 1.00 88.25 171 GLU A C 1
ATOM 1339 O O . GLU A 1 171 ? -26.048 1.255 31.111 1.00 88.25 171 GLU A O 1
ATOM 1344 N N . VAL A 1 172 ? -27.101 -0.071 32.602 1.00 89.62 172 VAL A N 1
ATOM 1345 C CA . VAL A 1 172 ? -26.551 -1.345 32.108 1.00 89.62 172 VAL A CA 1
ATOM 1346 C C . VAL A 1 172 ? -27.065 -1.651 30.699 1.00 89.62 172 VAL A C 1
ATOM 1348 O O . VAL A 1 172 ? -26.283 -2.021 29.823 1.00 89.62 172 VAL A O 1
ATOM 1351 N N . GLU A 1 173 ? -28.362 -1.460 30.448 1.00 92.25 173 GLU A N 1
ATOM 1352 C CA . GLU A 1 173 ? -28.977 -1.693 29.136 1.00 92.25 173 GLU A CA 1
ATOM 1353 C C . GLU A 1 173 ? -28.432 -0.751 28.060 1.00 92.25 173 GLU A C 1
ATOM 1355 O O . GLU A 1 173 ? -28.060 -1.215 26.981 1.00 92.25 173 GLU A O 1
ATOM 1360 N N . ASN A 1 174 ? -28.283 0.540 28.370 1.00 94.06 174 ASN A N 1
ATOM 1361 C CA . ASN A 1 174 ? -27.714 1.519 27.442 1.00 94.06 174 ASN A CA 1
ATOM 1362 C C . ASN A 1 174 ? -26.265 1.172 27.058 1.00 94.06 174 ASN A C 1
ATOM 1364 O O . ASN A 1 174 ? -25.913 1.205 25.877 1.00 94.06 174 ASN A O 1
ATOM 1368 N N . LEU A 1 175 ? -25.419 0.803 28.029 1.00 93.75 175 LEU A N 1
ATOM 1369 C CA . LEU A 1 175 ? -24.033 0.399 27.752 1.00 93.75 175 LEU A CA 1
ATOM 1370 C C . LEU A 1 175 ? -23.965 -0.900 26.942 1.00 93.75 175 LEU A C 1
ATOM 1372 O O . LEU A 1 175 ? -23.161 -1.004 26.013 1.00 93.75 175 LEU A O 1
ATOM 1376 N N . THR A 1 176 ? -24.846 -1.857 27.240 1.00 92.88 176 THR A N 1
ATOM 1377 C CA . THR A 1 176 ? -24.963 -3.109 26.479 1.00 92.88 176 THR A CA 1
ATOM 1378 C C . THR A 1 176 ? -25.348 -2.822 25.029 1.00 92.88 176 THR A C 1
ATOM 1380 O O . THR A 1 176 ? -24.708 -3.328 24.106 1.00 92.88 176 THR A O 1
ATOM 1383 N N . GLU A 1 177 ? -26.332 -1.949 24.797 1.00 94.94 177 GLU A N 1
ATOM 1384 C CA . GLU A 1 177 ? -26.733 -1.543 23.451 1.00 94.94 177 GLU A CA 1
ATOM 1385 C C . GLU A 1 177 ? -25.581 -0.859 22.699 1.00 94.94 177 GLU A C 1
ATOM 1387 O O . GLU A 1 177 ? -25.310 -1.185 21.538 1.00 94.94 177 GLU A O 1
ATOM 1392 N N . MET A 1 178 ? -24.860 0.059 23.351 1.00 95.06 178 MET 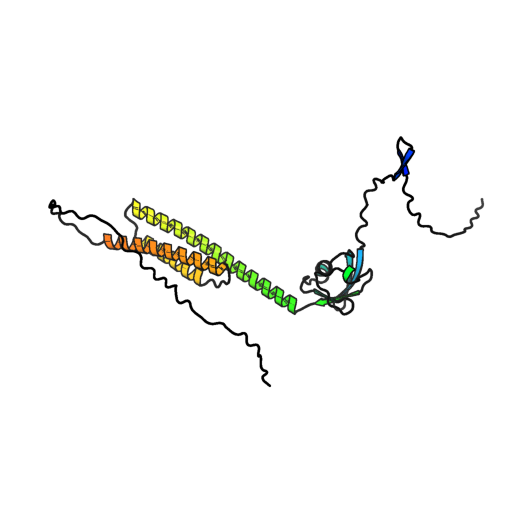A N 1
ATOM 1393 C CA . MET A 1 178 ? -23.706 0.729 22.749 1.00 95.06 178 MET A CA 1
ATOM 1394 C C . MET A 1 178 ? -22.617 -0.271 22.341 1.00 95.06 178 MET A C 1
ATOM 1396 O O . MET A 1 178 ? -22.115 -0.178 21.218 1.00 95.06 178 MET A O 1
ATOM 1400 N N . LEU A 1 179 ? -22.286 -1.246 23.195 1.00 93.94 179 LEU A N 1
ATOM 1401 C CA . LEU A 1 179 ? -21.303 -2.296 22.898 1.00 93.94 179 LEU A CA 1
ATOM 1402 C C . LEU A 1 179 ? -21.760 -3.215 21.758 1.00 93.94 179 LEU A C 1
ATOM 1404 O O . LEU A 1 179 ? -20.981 -3.485 20.841 1.00 93.94 179 LEU A O 1
ATOM 1408 N N . MET A 1 180 ? -23.031 -3.622 21.743 1.00 95.31 180 MET A N 1
ATOM 1409 C CA . MET A 1 180 ? -23.606 -4.434 20.663 1.00 95.31 180 MET A CA 1
ATOM 1410 C C . MET A 1 180 ? -23.569 -3.705 19.315 1.00 95.31 180 MET A C 1
ATOM 1412 O O . MET A 1 180 ? -23.180 -4.288 18.302 1.00 95.31 180 MET A O 1
ATOM 1416 N N . ARG A 1 181 ? -23.875 -2.401 19.292 1.00 95.25 181 ARG A N 1
ATOM 1417 C CA . ARG A 1 181 ? -23.722 -1.571 18.085 1.00 95.25 181 ARG A CA 1
ATOM 1418 C C . ARG A 1 181 ? -22.264 -1.532 17.605 1.00 95.25 181 ARG A C 1
ATOM 1420 O O . ARG A 1 181 ? -22.029 -1.557 16.397 1.00 95.25 181 ARG A O 1
ATOM 1427 N N . LYS A 1 182 ? -21.277 -1.494 18.515 1.00 93.62 182 LYS A N 1
ATOM 1428 C CA . LYS A 1 182 ? -19.849 -1.569 18.139 1.00 93.62 182 LYS A CA 1
ATOM 1429 C C . LYS A 1 182 ? -19.442 -2.942 17.611 1.00 93.62 182 LYS A C 1
ATOM 1431 O O . LYS A 1 182 ? -18.646 -2.974 16.678 1.00 93.62 182 LYS A O 1
ATOM 1436 N N . LEU A 1 183 ? -19.993 -4.045 18.127 1.00 93.44 183 LEU A N 1
ATOM 1437 C CA . LEU A 1 183 ? -19.760 -5.383 17.558 1.00 93.44 183 LEU A CA 1
ATOM 1438 C C . LEU A 1 183 ? -20.221 -5.467 16.105 1.00 93.44 183 LEU A C 1
ATOM 1440 O O . LEU A 1 183 ? -19.439 -5.861 15.244 1.00 93.44 183 LEU A O 1
ATOM 1444 N N . ILE A 1 184 ? -21.444 -5.015 15.825 1.00 93.88 184 ILE A N 1
ATOM 1445 C CA . ILE A 1 184 ? -21.992 -5.012 14.462 1.00 93.88 184 ILE A CA 1
ATOM 1446 C C . ILE A 1 184 ? -21.100 -4.175 13.532 1.00 93.88 184 ILE A C 1
ATOM 1448 O O . ILE A 1 184 ? -20.730 -4.629 12.451 1.00 93.88 184 ILE A O 1
ATOM 1452 N N . ALA A 1 185 ? -20.686 -2.984 13.979 1.00 93.00 185 ALA A N 1
ATOM 1453 C CA . ALA A 1 185 ? -19.798 -2.116 13.206 1.00 93.00 185 ALA A CA 1
ATOM 1454 C C . ALA A 1 185 ? -18.400 -2.727 12.983 1.00 93.00 185 ALA A C 1
ATOM 1456 O O . ALA A 1 185 ? -17.799 -2.523 11.929 1.00 93.00 185 ALA A O 1
ATOM 1457 N N . LEU A 1 186 ? -17.862 -3.479 13.952 1.00 93.81 186 LEU A N 1
ATOM 1458 C CA . LEU A 1 186 ? -16.605 -4.211 13.785 1.00 93.81 186 LEU A CA 1
ATOM 1459 C C . LEU A 1 186 ? -16.751 -5.328 12.746 1.00 93.81 186 LEU A C 1
ATOM 1461 O O . LEU A 1 186 ? -15.850 -5.491 11.924 1.00 93.81 186 LEU A O 1
ATOM 1465 N N . ASP A 1 187 ? -17.861 -6.067 12.755 1.00 89.88 187 ASP A N 1
ATOM 1466 C CA . ASP A 1 187 ? -18.112 -7.181 11.834 1.00 89.88 187 ASP A CA 1
ATOM 1467 C C . ASP A 1 187 ? -18.360 -6.731 10.390 1.00 89.88 187 ASP A C 1
ATOM 1469 O O . ASP A 1 187 ? -17.930 -7.413 9.454 1.00 89.88 187 ASP A O 1
ATOM 1473 N N . GLU A 1 188 ? -18.967 -5.557 10.200 1.00 92.50 188 GLU A N 1
ATOM 1474 C CA . GLU A 1 188 ? -19.168 -4.941 8.883 1.00 92.50 188 GLU A CA 1
ATOM 1475 C C . GLU A 1 188 ? -17.836 -4.633 8.172 1.00 92.50 188 GLU A C 1
ATOM 1477 O O . GLU A 1 188 ? -17.739 -4.694 6.942 1.00 92.50 188 GLU A O 1
ATOM 1482 N N . ILE A 1 189 ? -16.766 -4.360 8.929 1.00 89.00 189 ILE A N 1
ATOM 1483 C CA . ILE A 1 189 ? -15.446 -4.075 8.363 1.00 89.00 189 ILE A CA 1
ATOM 1484 C C . ILE A 1 189 ? -14.851 -5.353 7.757 1.00 89.00 189 ILE A C 1
ATOM 1486 O O . ILE A 1 189 ? -14.290 -6.218 8.443 1.00 89.00 189 ILE A O 1
ATOM 1490 N N . GLN A 1 190 ? -14.904 -5.439 6.428 1.00 84.31 190 GLN A N 1
ATOM 1491 C CA . GLN A 1 190 ? -14.224 -6.472 5.652 1.00 84.31 190 GLN A CA 1
ATOM 1492 C C . GLN A 1 190 ? -12.727 -6.157 5.544 1.00 84.31 190 GLN A C 1
ATOM 1494 O O . GLN A 1 190 ? -12.302 -5.250 4.828 1.00 84.31 190 GLN A O 1
ATOM 1499 N N . VAL A 1 191 ? -11.912 -6.922 6.271 1.00 86.00 191 VAL A N 1
ATOM 1500 C CA . VAL A 1 191 ? -10.450 -6.789 6.298 1.00 86.00 191 VAL A CA 1
ATOM 1501 C C . VAL A 1 191 ? -9.759 -8.142 6.166 1.00 86.00 191 VAL A C 1
ATOM 1503 O O . VAL A 1 191 ? -10.236 -9.162 6.666 1.00 86.00 191 VAL A O 1
ATOM 1506 N N . VAL A 1 192 ? -8.599 -8.138 5.510 1.00 81.00 192 VAL A N 1
ATOM 1507 C CA . VAL A 1 192 ? -7.741 -9.310 5.285 1.00 81.00 192 VAL A CA 1
ATOM 1508 C C . VAL A 1 192 ? -6.384 -9.076 5.963 1.00 81.00 192 VAL A C 1
ATOM 1510 O O . VAL A 1 192 ? -5.974 -7.933 6.154 1.00 81.00 192 VAL A O 1
ATOM 1513 N N . GLY A 1 193 ? -5.698 -10.153 6.355 1.00 86.12 193 GLY A N 1
ATOM 1514 C CA . GLY A 1 193 ? -4.371 -10.082 6.980 1.00 86.12 193 GLY A CA 1
ATOM 1515 C C . GLY A 1 193 ? -4.407 -9.566 8.421 1.00 86.12 193 GLY A C 1
ATOM 1516 O O . GLY A 1 193 ? -5.280 -9.953 9.202 1.00 86.12 193 GLY A O 1
ATOM 1517 N N . ASP A 1 194 ? -3.471 -8.687 8.773 1.00 85.81 194 ASP A N 1
ATOM 1518 C CA . ASP A 1 194 ? -3.254 -8.230 10.154 1.00 85.81 194 ASP A CA 1
ATOM 1519 C C . ASP A 1 194 ? -4.449 -7.470 10.738 1.00 85.81 194 ASP A C 1
ATOM 1521 O O . ASP A 1 194 ? -4.817 -7.666 11.897 1.00 85.81 194 ASP A O 1
ATOM 1525 N N . LEU A 1 195 ? -5.149 -6.677 9.921 1.00 88.94 195 LEU A N 1
ATOM 1526 C CA . LEU A 1 195 ? -6.357 -5.969 10.357 1.00 88.94 195 LEU A CA 1
ATOM 1527 C C . LEU A 1 195 ? -7.473 -6.938 10.782 1.00 88.94 195 LEU A C 1
ATOM 1529 O O . LEU A 1 195 ? -8.257 -6.622 11.676 1.00 88.94 195 LEU A O 1
ATOM 1533 N N . ARG A 1 196 ? -7.525 -8.150 10.211 1.00 91.19 196 ARG A N 1
ATOM 1534 C CA . ARG A 1 196 ? -8.462 -9.201 10.642 1.00 91.19 196 ARG A CA 1
ATOM 1535 C C . ARG A 1 196 ? -8.107 -9.734 12.028 1.00 91.19 196 ARG A C 1
ATOM 1537 O O . ARG A 1 196 ? -9.004 -10.092 12.790 1.00 91.19 196 ARG A O 1
ATOM 1544 N N . LEU A 1 197 ? -6.817 -9.831 12.353 1.00 90.12 197 LEU A N 1
ATOM 1545 C CA . LEU A 1 197 ? -6.367 -10.221 13.691 1.00 90.12 197 LEU A CA 1
ATOM 1546 C C . LEU A 1 197 ? -6.730 -9.141 14.710 1.00 90.12 197 LEU A C 1
ATOM 1548 O O . LEU A 1 197 ? -7.379 -9.457 15.704 1.00 90.12 197 LEU A O 1
ATOM 1552 N N . GLN A 1 198 ? -6.432 -7.877 14.404 1.00 89.69 198 GLN A N 1
ATOM 1553 C CA . GLN A 1 198 ? -6.780 -6.749 15.266 1.00 89.69 198 GLN A CA 1
ATOM 1554 C C . GLN A 1 198 ? -8.299 -6.642 15.485 1.00 89.69 198 GLN A C 1
ATOM 1556 O O . GLN A 1 198 ? -8.745 -6.490 16.619 1.00 89.69 198 GLN A O 1
ATOM 1561 N N . ARG A 1 199 ? -9.113 -6.803 14.432 1.00 93.50 199 ARG A N 1
ATOM 1562 C CA . ARG A 1 199 ? -10.582 -6.852 14.542 1.00 93.50 199 ARG A CA 1
ATOM 1563 C C . ARG A 1 199 ? -11.044 -7.955 15.495 1.00 93.50 199 ARG A C 1
ATOM 1565 O O . ARG A 1 199 ? -11.861 -7.698 16.368 1.00 93.50 199 ARG A O 1
ATOM 1572 N N . ARG A 1 200 ? -10.499 -9.172 15.366 1.00 91.50 200 ARG A N 1
ATOM 1573 C CA . ARG A 1 200 ? -10.844 -10.304 16.250 1.00 91.50 200 ARG A CA 1
ATOM 1574 C C . ARG A 1 200 ? -10.470 -10.060 17.707 1.00 91.50 200 ARG A C 1
ATOM 1576 O O . ARG A 1 200 ? -11.144 -10.561 18.597 1.00 91.50 200 ARG A O 1
ATOM 1583 N N . GLU A 1 201 ? -9.389 -9.337 17.956 1.00 91.56 201 GLU A N 1
ATOM 1584 C CA . GLU A 1 201 ? -9.018 -8.932 19.310 1.00 91.56 201 GLU A CA 1
ATOM 1585 C C . GLU A 1 201 ? -9.996 -7.918 19.896 1.00 91.56 201 GLU A C 1
ATOM 1587 O O . GLU A 1 201 ? -10.446 -8.103 21.021 1.00 91.56 201 GLU A O 1
ATOM 1592 N N . GLN A 1 202 ? -10.394 -6.907 19.117 1.00 91.44 202 GLN A N 1
ATOM 1593 C CA . GLN A 1 202 ? -11.410 -5.948 19.561 1.00 91.44 202 GLN A CA 1
ATOM 1594 C C . GLN A 1 202 ? -12.753 -6.630 19.844 1.00 91.44 202 GLN A C 1
ATOM 1596 O O . GLN A 1 202 ? -13.362 -6.350 20.868 1.00 91.44 202 GLN A O 1
ATOM 1601 N N . VAL A 1 203 ? -13.184 -7.567 18.994 1.00 94.56 203 VAL A N 1
ATOM 1602 C CA . VAL A 1 203 ? -14.419 -8.339 19.218 1.00 94.56 203 VAL A CA 1
ATOM 1603 C C . VAL A 1 203 ? -14.355 -9.128 20.528 1.00 94.56 203 VAL A C 1
ATOM 1605 O O . VAL A 1 203 ? -15.302 -9.071 21.305 1.00 94.56 203 VAL A O 1
ATOM 1608 N N . ARG A 1 204 ? -13.233 -9.807 20.812 1.00 93.69 204 ARG A N 1
ATOM 1609 C CA . ARG A 1 204 ? -13.049 -10.533 22.082 1.00 93.69 204 ARG A CA 1
ATOM 1610 C C . ARG A 1 204 ? -13.134 -9.607 23.297 1.00 93.69 204 ARG A C 1
ATOM 1612 O O . ARG A 1 204 ? -13.735 -9.984 24.296 1.00 93.69 204 ARG A O 1
ATOM 1619 N N . GLU A 1 205 ? -12.549 -8.414 23.217 1.00 92.88 205 GLU A N 1
ATOM 1620 C CA . GLU A 1 205 ? -12.599 -7.456 24.327 1.00 92.88 205 GLU A CA 1
ATOM 1621 C C . GLU A 1 205 ? -14.020 -6.931 24.561 1.00 92.88 205 GLU A C 1
ATOM 1623 O O . GLU A 1 205 ? -14.485 -6.903 25.696 1.00 92.88 205 GLU A O 1
ATOM 1628 N N . VAL A 1 206 ? -14.747 -6.596 23.491 1.00 94.00 206 VAL A N 1
ATOM 1629 C CA . VAL A 1 206 ? -16.145 -6.156 23.602 1.00 94.00 206 VAL A CA 1
ATOM 1630 C C . VAL A 1 206 ? -17.031 -7.263 24.176 1.00 94.00 206 VAL A C 1
ATOM 1632 O O . VAL A 1 206 ? -17.855 -6.995 25.045 1.00 94.00 206 VAL A O 1
ATOM 1635 N N . GLN A 1 207 ? -16.844 -8.513 23.746 1.00 94.75 207 GLN A N 1
ATOM 1636 C CA . GLN A 1 207 ? -17.581 -9.656 24.296 1.00 94.75 207 GLN A CA 1
ATOM 1637 C C . GLN A 1 207 ? -17.345 -9.809 25.800 1.00 94.75 207 GLN A C 1
ATOM 1639 O O . GLN A 1 207 ? -18.299 -9.923 26.561 1.00 94.75 207 GLN A O 1
ATOM 1644 N N . LYS A 1 208 ? -16.091 -9.704 26.246 1.00 94.50 208 LYS A N 1
ATOM 1645 C CA . LYS A 1 208 ? -15.745 -9.743 27.671 1.00 94.50 208 LYS A CA 1
ATOM 1646 C C . LYS A 1 208 ? -16.401 -8.607 28.469 1.00 94.50 208 LYS A C 1
ATOM 1648 O O . LYS A 1 208 ? -16.818 -8.809 29.608 1.00 94.50 208 LYS A O 1
ATOM 1653 N N . GLN A 1 209 ? -16.494 -7.408 27.894 1.00 91.56 209 GLN A N 1
ATOM 1654 C CA . GLN A 1 209 ? -17.185 -6.278 28.526 1.00 91.56 209 GLN A CA 1
ATOM 1655 C C . GLN A 1 209 ? -18.690 -6.536 28.658 1.00 91.56 209 GLN A C 1
ATOM 1657 O O . GLN A 1 209 ? -19.259 -6.244 29.709 1.00 91.56 209 GLN A O 1
ATOM 1662 N N . ILE A 1 210 ? -19.319 -7.118 27.632 1.00 93.38 210 ILE A N 1
ATOM 1663 C CA . ILE A 1 210 ? -20.737 -7.503 27.661 1.00 93.38 210 ILE A CA 1
ATOM 1664 C C . ILE A 1 210 ? -20.982 -8.574 28.728 1.00 93.38 210 ILE A C 1
ATOM 1666 O O . ILE A 1 210 ? -21.871 -8.403 29.551 1.00 93.38 210 ILE A O 1
ATOM 1670 N N . GLU A 1 211 ? -20.142 -9.610 28.805 1.00 93.81 211 GLU A N 1
ATOM 1671 C CA . GLU A 1 211 ? -20.239 -10.643 29.850 1.00 93.81 211 GLU A CA 1
ATOM 1672 C C . GLU A 1 211 ? -20.169 -10.045 31.271 1.00 93.81 211 GLU A C 1
ATOM 1674 O O . GLU A 1 211 ? -20.876 -10.485 32.179 1.00 93.81 211 GLU A O 1
ATOM 1679 N N . SER A 1 212 ? -19.344 -9.009 31.472 1.00 89.31 212 SER A N 1
ATOM 1680 C CA . SER A 1 212 ? -19.257 -8.277 32.744 1.00 89.31 212 SER A CA 1
ATOM 1681 C C . SER A 1 212 ? -20.538 -7.489 33.056 1.00 89.31 212 SER A C 1
ATOM 1683 O O . SER A 1 212 ? -21.025 -7.514 34.189 1.00 89.31 212 SER A O 1
ATOM 1685 N N . LEU A 1 213 ? -21.117 -6.814 32.055 1.00 90.25 213 LEU A N 1
ATOM 1686 C CA . LEU A 1 213 ? -22.407 -6.128 32.192 1.00 90.25 213 LEU A CA 1
ATOM 1687 C C . LEU A 1 213 ? -23.545 -7.115 32.496 1.00 90.25 213 LEU A C 1
ATOM 1689 O O . LEU A 1 213 ? -24.351 -6.849 33.386 1.00 90.25 213 LEU A O 1
ATOM 1693 N N . ASP A 1 214 ? -23.578 -8.270 31.828 1.00 90.19 214 ASP A N 1
ATOM 1694 C CA . ASP A 1 214 ? -24.581 -9.318 32.050 1.00 90.19 214 ASP A CA 1
ATOM 1695 C C . ASP A 1 214 ? -24.499 -9.885 33.473 1.00 90.19 214 ASP A C 1
ATOM 1697 O O . ASP A 1 214 ? -25.523 -10.102 34.125 1.00 90.19 214 ASP A O 1
ATOM 1701 N N . MET A 1 215 ? -23.285 -10.052 34.008 1.00 87.31 215 MET A N 1
ATOM 1702 C CA . MET A 1 215 ? -23.079 -10.437 35.406 1.00 87.31 215 MET A CA 1
ATOM 1703 C C . MET A 1 215 ? -23.672 -9.402 36.374 1.00 87.31 215 MET A C 1
ATOM 1705 O O . MET A 1 215 ? -24.323 -9.775 37.352 1.00 87.31 215 MET A O 1
ATOM 1709 N N . MET A 1 216 ? -23.483 -8.104 36.105 1.00 84.00 216 MET A N 1
ATOM 1710 C CA . MET A 1 216 ? -24.089 -7.038 36.913 1.00 84.00 216 MET A CA 1
ATOM 1711 C C . MET A 1 216 ? -25.615 -7.038 36.800 1.00 84.00 216 MET A C 1
ATOM 1713 O O . MET A 1 216 ? -26.298 -6.877 37.812 1.00 84.00 216 MET A O 1
ATOM 1717 N N . LYS A 1 217 ? -26.154 -7.289 35.602 1.00 85.38 217 LYS A N 1
ATOM 1718 C CA . LYS A 1 217 ? -27.599 -7.410 35.377 1.00 85.38 217 LYS A CA 1
ATOM 1719 C C . LYS A 1 217 ? -28.202 -8.564 36.186 1.00 85.38 217 LYS A C 1
ATOM 1721 O O . LYS A 1 217 ? -29.219 -8.386 36.850 1.00 85.38 217 LYS A O 1
ATOM 1726 N N . LEU A 1 218 ? -27.539 -9.723 36.214 1.00 83.38 218 LEU A N 1
ATOM 1727 C CA . LEU A 1 218 ? -27.963 -10.873 37.024 1.00 83.38 218 LEU A CA 1
ATOM 1728 C C . LEU A 1 218 ? -27.973 -10.561 38.528 1.00 83.38 218 LEU A C 1
ATOM 1730 O O . LEU A 1 218 ? -28.923 -10.925 39.224 1.00 83.38 218 LEU A O 1
ATOM 1734 N N . GLN A 1 219 ? -26.952 -9.861 39.034 1.00 78.00 219 GLN A N 1
ATOM 1735 C CA . GLN A 1 219 ? -26.899 -9.453 40.444 1.00 78.00 219 GLN A CA 1
ATOM 1736 C C . GLN A 1 219 ? -28.019 -8.473 40.814 1.00 78.00 219 GLN A C 1
ATOM 1738 O O . GLN A 1 219 ? -28.562 -8.554 41.918 1.00 78.00 219 GLN A O 1
ATOM 1743 N N . LEU A 1 220 ? -28.406 -7.588 39.892 1.00 71.12 220 LEU A N 1
ATOM 1744 C CA . LEU A 1 220 ? -29.541 -6.692 40.095 1.00 71.12 220 LEU A CA 1
ATOM 1745 C C . LEU A 1 220 ? -30.871 -7.454 40.178 1.00 71.12 220 LEU A C 1
ATOM 1747 O O . LEU A 1 220 ? -31.661 -7.206 41.089 1.00 71.12 220 LEU A O 1
ATOM 1751 N N . CYS A 1 221 ? -31.092 -8.433 39.295 1.00 62.34 221 CYS A N 1
ATOM 1752 C CA . CYS A 1 221 ? -32.309 -9.248 39.308 1.00 62.34 221 CYS A CA 1
ATOM 1753 C C . CYS A 1 221 ? -32.448 -10.108 40.579 1.00 62.34 221 CYS A C 1
ATOM 1755 O O . CYS A 1 221 ? -33.564 -10.299 41.061 1.00 62.34 221 CYS A O 1
ATOM 1757 N N . SER A 1 222 ? -31.346 -10.597 41.161 1.00 62.97 222 SER A N 1
ATOM 1758 C CA . SER A 1 222 ? -31.390 -11.361 42.421 1.00 62.97 222 SER A CA 1
ATOM 1759 C C . SER A 1 222 ? -31.693 -10.510 43.660 1.00 62.97 222 SER A C 1
ATOM 1761 O O . SER A 1 222 ? -32.274 -11.027 44.610 1.00 62.97 222 SER A O 1
ATOM 1763 N N . ASN A 1 223 ? -31.369 -9.214 43.659 1.00 55.66 223 ASN A N 1
ATOM 1764 C CA . ASN A 1 223 ? -31.656 -8.320 44.789 1.00 55.66 223 ASN A CA 1
ATOM 1765 C C . ASN A 1 223 ? -33.095 -7.759 44.789 1.00 55.66 223 ASN A C 1
ATOM 1767 O O . ASN A 1 223 ? -33.510 -7.146 45.772 1.00 55.66 223 ASN A O 1
ATOM 1771 N N . GLY A 1 224 ? -33.872 -7.981 43.722 1.00 49.25 224 GLY A N 1
ATOM 1772 C CA . GLY A 1 224 ? -35.259 -7.516 43.581 1.00 49.25 224 GLY A CA 1
ATOM 1773 C C . GLY A 1 224 ? -36.337 -8.429 44.184 1.00 49.25 224 GLY A C 1
ATOM 1774 O O . GLY A 1 224 ? -37.518 -8.097 44.106 1.00 49.25 224 GLY A O 1
ATOM 1775 N N . GLY A 1 225 ? -35.971 -9.565 44.788 1.00 48.12 225 GLY A N 1
ATOM 1776 C CA . GLY A 1 225 ? -36.926 -10.525 45.350 1.00 48.12 225 GLY A CA 1
ATOM 1777 C C . GLY A 1 225 ? -36.442 -11.158 46.651 1.00 48.12 225 GLY A C 1
ATOM 1778 O O . GLY A 1 225 ? -35.820 -12.214 46.629 1.00 48.12 225 GLY A O 1
ATOM 1779 N N . GLY A 1 226 ? -36.764 -10.545 47.793 1.00 38.09 226 GLY A N 1
ATOM 1780 C CA . GLY A 1 226 ? -36.505 -11.151 49.102 1.00 38.09 226 GLY A CA 1
ATOM 1781 C C . GLY A 1 226 ? -36.835 -10.252 50.291 1.00 38.09 226 GLY A C 1
ATOM 1782 O O . GLY A 1 226 ? -35.952 -9.624 50.864 1.00 38.09 226 GLY A O 1
ATOM 1783 N N . VAL A 1 227 ? -38.113 -10.212 50.674 1.00 39.75 227 VAL A N 1
ATOM 1784 C CA . VAL A 1 227 ? -38.585 -9.706 51.974 1.00 39.75 227 VAL A CA 1
ATOM 1785 C C . VAL A 1 227 ? -38.181 -10.686 53.089 1.00 39.75 227 VAL A C 1
ATOM 1787 O O . VAL A 1 227 ? -38.252 -11.899 52.909 1.00 39.75 227 VAL A O 1
ATOM 1790 N N . SER A 1 228 ? -37.771 -10.139 54.237 1.00 43.38 228 SER A N 1
ATOM 1791 C CA . SER A 1 228 ? -37.419 -10.804 55.503 1.00 43.38 228 SER A CA 1
ATOM 1792 C C . SER A 1 228 ? -38.345 -11.949 55.942 1.00 43.38 228 SER A C 1
ATOM 1794 O O . SER A 1 228 ? -39.563 -11.799 55.894 1.00 43.38 228 SER A O 1
ATOM 1796 N N . ASN A 1 229 ? -37.786 -12.993 56.575 1.00 38.56 229 ASN A N 1
ATOM 1797 C CA . ASN A 1 229 ? -37.951 -13.151 58.030 1.00 38.56 229 ASN A CA 1
ATOM 1798 C C . ASN A 1 229 ? -37.125 -14.272 58.686 1.00 38.56 229 ASN A C 1
ATOM 1800 O O . ASN A 1 229 ? -37.077 -15.402 58.217 1.00 38.56 229 ASN A O 1
ATOM 1804 N N . ASN A 1 230 ? -36.622 -13.890 59.863 1.00 39.84 230 ASN A N 1
ATOM 1805 C CA . ASN A 1 230 ? -36.279 -14.639 61.071 1.00 39.84 230 ASN A CA 1
ATOM 1806 C C . ASN A 1 230 ? -35.219 -15.742 61.064 1.00 39.84 230 ASN A C 1
ATOM 1808 O O . ASN A 1 230 ? -35.248 -16.723 60.331 1.00 39.84 230 ASN A O 1
ATOM 1812 N N . GLY A 1 231 ? -34.322 -15.585 62.039 1.00 39.66 231 GLY A N 1
ATOM 1813 C CA . GLY A 1 231 ? -33.336 -16.571 62.410 1.00 39.66 231 GLY A CA 1
ATOM 1814 C C . GLY A 1 231 ? -33.889 -17.654 63.326 1.00 39.66 231 GLY A C 1
ATOM 1815 O O . GLY A 1 231 ? -34.863 -17.469 64.050 1.00 39.66 231 GLY A O 1
ATOM 1816 N N . HIS A 1 232 ? -33.159 -18.759 63.344 1.00 36.75 232 HIS A N 1
ATOM 1817 C CA . HIS A 1 232 ? -33.027 -19.598 64.517 1.00 36.75 232 HIS A CA 1
ATOM 1818 C C . HIS A 1 232 ? -31.559 -19.993 64.647 1.00 36.75 232 HIS A C 1
ATOM 1820 O O . HIS A 1 232 ? -30.969 -20.608 63.762 1.00 36.75 232 HIS A O 1
ATOM 1826 N N . ALA A 1 233 ? -30.975 -19.579 65.766 1.00 35.25 233 ALA A N 1
ATOM 1827 C CA . ALA A 1 233 ? -29.702 -20.066 66.249 1.00 35.25 233 ALA A CA 1
ATOM 1828 C C . ALA A 1 233 ? -29.849 -21.534 66.669 1.00 35.25 233 ALA A C 1
ATOM 1830 O O . ALA A 1 233 ? -30.722 -21.842 67.475 1.00 35.25 233 ALA A O 1
ATOM 1831 N N . PHE A 1 234 ? -28.961 -22.401 66.186 1.00 30.47 234 PHE A N 1
ATOM 1832 C CA . PHE A 1 234 ? -28.539 -23.603 66.903 1.00 30.47 234 PHE A CA 1
ATOM 1833 C C . PHE A 1 234 ? -27.043 -23.842 66.661 1.00 30.47 234 PHE A C 1
ATOM 1835 O O . PHE A 1 234 ? -26.558 -23.876 65.531 1.00 30.47 234 PHE A O 1
ATOM 1842 N N . THR A 1 235 ? -26.320 -23.928 67.772 1.00 34.91 235 THR A N 1
ATOM 1843 C CA . THR A 1 235 ? -24.892 -24.224 67.930 1.00 34.91 235 THR A CA 1
ATOM 1844 C C . THR A 1 235 ? -24.604 -25.736 67.796 1.00 34.91 235 THR A C 1
ATOM 1846 O O . THR A 1 235 ? -25.533 -26.534 67.690 1.00 34.91 235 THR A O 1
ATOM 1849 N N . PRO A 1 236 ? -23.321 -26.149 67.717 1.00 43.19 236 PRO A N 1
ATOM 1850 C CA . PRO A 1 236 ? -22.867 -27.224 66.838 1.00 43.19 236 PRO A CA 1
ATOM 1851 C C . PRO A 1 236 ? -22.714 -28.580 67.535 1.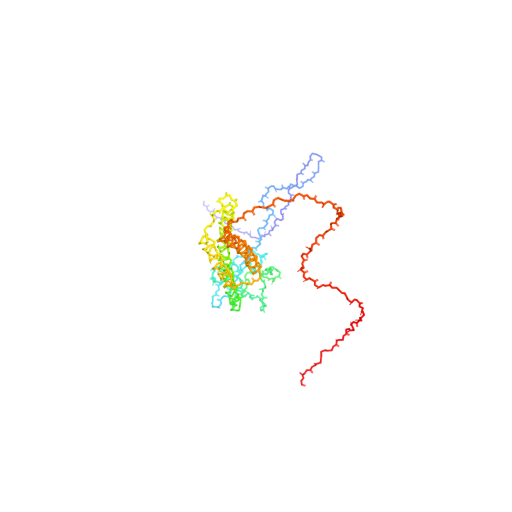00 43.19 236 PRO A C 1
ATOM 1853 O O . PRO A 1 236 ? -22.526 -28.667 68.746 1.00 43.19 236 PRO A O 1
ATOM 1856 N N . THR A 1 237 ? -22.647 -29.656 66.748 1.00 30.50 237 THR A N 1
ATOM 1857 C CA . THR A 1 237 ? -21.930 -30.869 67.162 1.00 30.50 237 THR A CA 1
ATOM 1858 C C . THR A 1 237 ? -20.933 -31.281 66.088 1.00 30.50 237 THR A C 1
ATOM 1860 O O . THR A 1 237 ? -21.172 -31.212 64.887 1.00 30.50 237 THR A O 1
ATOM 1863 N N . ASN A 1 238 ? -19.758 -31.606 66.597 1.00 33.12 238 ASN A N 1
ATOM 1864 C CA . ASN A 1 238 ? -18.461 -31.665 65.968 1.00 33.12 238 ASN A CA 1
ATOM 1865 C C . ASN A 1 238 ? -18.164 -33.111 65.548 1.00 33.12 238 ASN A C 1
ATOM 1867 O O . ASN A 1 238 ? -18.169 -33.993 66.402 1.00 33.12 238 ASN A O 1
ATOM 1871 N N . ALA A 1 239 ? -17.851 -33.351 64.275 1.00 33.09 239 ALA A N 1
ATOM 1872 C CA . ALA A 1 239 ? -17.125 -34.545 63.846 1.00 33.09 239 ALA A CA 1
ATOM 1873 C C . ALA A 1 239 ? -16.328 -34.258 62.562 1.00 33.09 239 ALA A C 1
ATOM 1875 O O . ALA A 1 239 ? -16.781 -34.462 61.444 1.00 33.09 239 ALA A O 1
ATOM 1876 N N . LYS A 1 240 ? -15.134 -33.700 62.791 1.00 33.78 240 LYS A N 1
ATOM 1877 C CA . LYS A 1 240 ? -13.836 -33.979 62.147 1.00 33.78 240 LYS A CA 1
ATOM 1878 C C . LYS A 1 240 ? -13.844 -34.727 60.801 1.00 33.78 240 LYS A C 1
ATOM 1880 O O . LYS A 1 240 ? -14.216 -35.891 60.736 1.00 33.78 240 LYS A O 1
ATOM 1885 N N . GLY A 1 241 ? -13.195 -34.125 59.800 1.00 31.64 241 GLY A N 1
ATOM 1886 C CA . GLY A 1 241 ? -12.715 -34.857 58.623 1.00 31.64 241 GLY A CA 1
ATOM 1887 C C . GLY A 1 241 ? -12.283 -33.976 57.456 1.00 31.64 241 GLY A C 1
ATOM 1888 O O . GLY A 1 241 ? -12.881 -34.013 56.393 1.00 31.64 241 GLY A O 1
ATOM 1889 N N . ASN A 1 242 ? -11.268 -33.146 57.672 1.00 31.17 242 ASN A N 1
ATOM 1890 C CA . ASN A 1 242 ? -10.728 -32.192 56.709 1.00 31.17 242 ASN A CA 1
ATOM 1891 C C . ASN A 1 242 ? -9.911 -32.914 55.611 1.00 31.17 242 ASN A C 1
ATOM 1893 O O . ASN A 1 242 ? -8.970 -33.621 55.963 1.00 31.17 242 ASN A O 1
ATOM 1897 N N . GLN A 1 243 ? -10.205 -32.695 54.322 1.00 32.50 243 GLN A N 1
ATOM 1898 C CA . GLN A 1 243 ? -9.285 -32.075 53.344 1.00 32.50 243 GLN A CA 1
ATOM 1899 C C . GLN A 1 243 ? -9.682 -32.299 51.864 1.00 32.50 243 GLN A C 1
ATOM 1901 O O . GLN A 1 243 ? -9.601 -33.398 51.333 1.00 32.50 243 GLN A O 1
ATOM 1906 N N . ARG A 1 244 ? -9.939 -31.159 51.199 1.00 28.56 244 ARG A N 1
ATOM 1907 C CA . ARG A 1 244 ? -9.262 -30.683 49.972 1.00 28.56 244 ARG A CA 1
ATOM 1908 C C . ARG A 1 244 ? -9.523 -31.431 48.649 1.00 28.56 244 ARG A C 1
ATOM 1910 O O . ARG A 1 244 ? -8.877 -32.424 48.351 1.00 28.56 244 ARG A O 1
ATOM 1917 N N . SER A 1 245 ? -10.303 -30.813 47.753 1.00 29.44 245 SER A N 1
ATOM 1918 C CA . SER A 1 245 ? -9.816 -30.146 46.518 1.00 29.44 245 SER A CA 1
ATOM 1919 C C . SER A 1 245 ? -10.920 -29.967 45.449 1.00 29.44 245 SER A C 1
ATOM 1921 O O . SER A 1 245 ? -11.732 -30.850 45.226 1.00 29.44 245 SER A O 1
ATOM 1923 N N . HIS A 1 246 ? -10.928 -28.770 44.845 1.00 32.38 246 HIS A N 1
ATOM 1924 C CA . HIS A 1 246 ? -11.505 -28.288 43.569 1.00 32.38 246 HIS A CA 1
ATOM 1925 C C . HIS A 1 246 ? -12.488 -29.159 42.746 1.00 32.38 246 HIS A C 1
ATOM 1927 O O . HIS A 1 246 ? -12.149 -30.287 42.400 1.00 32.38 246 HIS A O 1
ATOM 1933 N N . PRO A 1 247 ? -13.520 -28.546 42.123 1.00 33.50 247 PRO A N 1
ATOM 1934 C CA . PRO A 1 247 ? -13.907 -28.881 40.761 1.00 33.50 247 PRO A CA 1
ATOM 1935 C C . PRO A 1 247 ? -13.279 -27.892 39.772 1.00 33.50 247 PRO A C 1
ATOM 1937 O O . PRO A 1 247 ? -13.511 -26.683 39.792 1.00 33.50 247 PRO A O 1
ATOM 1940 N N . LYS A 1 248 ? -12.441 -28.461 38.906 1.00 32.12 248 LYS A N 1
ATOM 1941 C CA . LYS A 1 248 ? -11.907 -27.860 37.689 1.00 32.12 248 LYS A CA 1
ATOM 1942 C C . LYS A 1 248 ? -13.036 -27.580 36.695 1.00 32.12 248 LYS A C 1
ATOM 1944 O O . LYS A 1 248 ? -13.803 -28.468 36.347 1.00 32.12 248 LYS A O 1
ATOM 1949 N N . GLN A 1 249 ? -13.038 -26.350 36.200 1.00 41.53 249 GLN A N 1
ATOM 1950 C CA . GLN A 1 249 ? -13.012 -25.985 34.782 1.00 41.53 249 GLN A CA 1
ATOM 1951 C C . GLN A 1 249 ? -12.940 -27.181 33.810 1.00 41.53 249 GLN A C 1
ATOM 1953 O O . GLN A 1 249 ? -11.910 -27.852 33.714 1.00 41.53 249 GLN A O 1
ATOM 1958 N N . GLN A 1 250 ? -14.012 -27.410 33.051 1.00 30.48 250 GLN A N 1
ATOM 1959 C CA . GLN A 1 250 ? -14.001 -28.313 31.904 1.00 30.48 250 GLN A CA 1
ATOM 1960 C C . GLN A 1 250 ? -13.945 -27.480 30.620 1.00 30.48 250 GLN A C 1
ATOM 1962 O O . GLN A 1 250 ? -14.958 -27.155 30.015 1.00 30.48 250 GLN A O 1
ATOM 1967 N N . CYS A 1 251 ? -12.722 -27.126 30.223 1.00 27.23 251 CYS A N 1
ATOM 1968 C CA . CYS A 1 251 ? -12.390 -26.850 28.831 1.00 27.23 251 CYS A CA 1
ATOM 1969 C C . CYS A 1 251 ? -11.979 -28.184 28.199 1.00 27.23 251 CYS A C 1
ATOM 1971 O O . CYS A 1 251 ? -10.988 -28.788 28.612 1.00 27.23 251 CYS A O 1
ATOM 1973 N N . THR A 1 252 ? -12.725 -28.660 27.209 1.00 31.69 252 THR A N 1
ATOM 1974 C CA . THR A 1 252 ? -12.335 -29.815 26.397 1.00 31.69 252 THR A CA 1
ATOM 1975 C C . THR A 1 252 ? -11.351 -29.372 25.319 1.00 31.69 252 THR A C 1
ATOM 1977 O O . THR A 1 252 ? -11.744 -28.757 24.332 1.00 31.69 252 THR A O 1
ATOM 1980 N N . ASN A 1 253 ? -10.075 -29.715 25.501 1.00 33.81 253 ASN A N 1
ATOM 1981 C CA . ASN A 1 253 ? -9.096 -29.837 24.424 1.00 33.81 253 ASN A CA 1
ATOM 1982 C C . ASN A 1 253 ? -8.770 -31.325 24.258 1.00 33.81 253 ASN A C 1
ATOM 1984 O O . ASN A 1 253 ? -8.351 -31.974 25.214 1.00 33.81 253 ASN A O 1
ATOM 1988 N N . ILE A 1 254 ? -8.948 -31.847 23.046 1.00 34.47 254 ILE A N 1
ATOM 1989 C CA . ILE A 1 254 ? -8.478 -33.170 22.629 1.00 34.47 254 ILE A CA 1
ATOM 1990 C C . ILE A 1 254 ? -7.238 -32.946 21.769 1.00 34.47 254 ILE A C 1
ATOM 1992 O O . ILE A 1 254 ? -7.358 -32.414 20.669 1.00 34.47 254 ILE A O 1
ATOM 1996 N N . VAL A 1 255 ? -6.066 -33.379 22.246 1.00 36.16 255 VAL A N 1
ATOM 1997 C CA . VAL A 1 255 ? -4.949 -33.791 21.381 1.00 36.16 255 VAL A CA 1
ATOM 1998 C C . VAL A 1 255 ? -4.185 -34.940 22.055 1.00 36.16 255 VAL A C 1
ATOM 2000 O O . VAL A 1 255 ? -3.907 -34.864 23.252 1.00 36.16 255 VAL A O 1
ATOM 2003 N N . LYS A 1 256 ? -3.748 -35.889 21.207 1.00 35.66 256 LYS A N 1
ATOM 2004 C CA . LYS A 1 256 ? -2.799 -37.016 21.379 1.00 35.66 256 LYS A CA 1
ATOM 2005 C C . LYS A 1 256 ? -3.502 -38.340 21.731 1.00 35.66 256 LYS A C 1
ATOM 2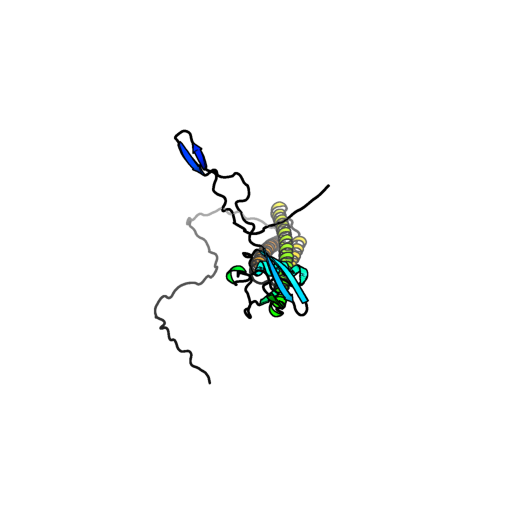007 O O . LYS A 1 256 ? -4.384 -38.353 22.569 1.00 35.66 256 LYS A O 1
ATOM 2012 N N . GLU A 1 257 ? -3.218 -39.486 21.115 1.00 30.64 257 GLU A N 1
ATOM 2013 C CA . GLU A 1 257 ? -1.985 -39.961 20.486 1.00 30.64 257 GLU A CA 1
ATOM 2014 C C . GLU A 1 257 ? -2.286 -41.270 19.728 1.00 30.64 257 GLU A C 1
ATOM 2016 O O . GLU A 1 257 ? -3.031 -42.103 20.237 1.00 30.64 257 GLU A O 1
ATOM 2021 N N . ALA A 1 258 ? -1.681 -41.484 18.559 1.00 29.70 258 ALA A N 1
ATOM 2022 C CA . ALA A 1 258 ? -1.377 -42.827 18.059 1.00 29.70 258 ALA A CA 1
ATOM 2023 C C . ALA A 1 258 ? -0.229 -42.728 17.048 1.00 29.70 258 ALA A C 1
ATOM 2025 O O . ALA A 1 258 ? -0.412 -42.475 15.860 1.00 29.70 258 ALA A O 1
ATOM 2026 N N . LEU A 1 259 ? 0.985 -42.893 17.563 1.00 33.22 259 LEU A N 1
ATOM 2027 C CA . LEU A 1 259 ? 2.176 -43.210 16.792 1.00 33.22 259 LEU A CA 1
ATOM 2028 C C . LEU A 1 259 ? 2.083 -44.677 16.344 1.00 33.22 259 LEU A C 1
ATOM 2030 O O . LEU A 1 259 ? 2.055 -45.550 17.210 1.00 33.22 259 LEU A O 1
ATOM 2034 N N . ARG A 1 260 ? 2.099 -44.947 15.030 1.00 32.44 260 ARG A N 1
ATOM 2035 C CA . ARG A 1 260 ? 3.007 -45.922 14.382 1.00 32.44 260 ARG A CA 1
ATOM 2036 C C . ARG A 1 260 ? 2.720 -46.104 12.882 1.00 32.44 260 ARG A C 1
ATOM 2038 O O . ARG A 1 260 ? 1.610 -46.430 12.493 1.00 32.44 260 ARG A O 1
ATOM 2045 N N . ASN A 1 261 ? 3.820 -46.025 12.128 1.00 34.69 261 ASN A N 1
ATOM 2046 C CA . ASN A 1 261 ? 4.148 -46.754 10.896 1.00 34.69 261 ASN A CA 1
ATOM 2047 C C . ASN A 1 261 ? 3.391 -46.405 9.602 1.00 34.69 261 ASN A C 1
ATOM 2049 O O . ASN A 1 261 ? 2.264 -46.836 9.417 1.00 34.69 261 ASN A O 1
ATOM 2053 N N . SER A 1 262 ? 4.082 -45.772 8.645 1.00 33.81 262 SER A N 1
ATOM 2054 C CA . SER A 1 262 ? 4.603 -46.451 7.437 1.00 33.81 262 SER A CA 1
ATOM 2055 C C . SER A 1 262 ? 5.125 -45.434 6.413 1.00 33.81 262 SER A C 1
ATOM 2057 O O . SER A 1 262 ? 4.493 -44.410 6.164 1.00 33.81 262 SER A O 1
ATOM 2059 N N . GLU A 1 263 ? 6.287 -45.740 5.843 1.00 40.34 263 GLU A N 1
ATOM 2060 C CA . GLU A 1 263 ? 7.022 -45.003 4.812 1.00 40.34 263 GLU A CA 1
ATOM 2061 C C . GLU A 1 263 ? 6.152 -44.641 3.596 1.00 40.34 263 GLU A C 1
ATOM 2063 O O . GLU A 1 263 ? 5.467 -45.498 3.038 1.00 40.34 263 GLU A O 1
ATOM 2068 N N . SER A 1 264 ? 6.213 -43.388 3.136 1.00 35.78 264 SER A N 1
ATOM 2069 C CA . SER A 1 264 ? 5.660 -42.993 1.840 1.00 35.78 264 SER A CA 1
ATOM 2070 C C . SER A 1 264 ? 6.760 -42.962 0.780 1.00 35.78 264 SER A C 1
ATOM 2072 O O . SER A 1 264 ? 7.640 -42.103 0.749 1.00 35.78 264 SER A O 1
ATOM 2074 N N . VAL A 1 265 ? 6.683 -43.952 -0.104 1.00 40.56 265 VAL A N 1
ATOM 2075 C CA . VAL A 1 265 ? 7.424 -44.054 -1.358 1.00 40.56 265 VAL A CA 1
ATOM 2076 C C . VAL A 1 265 ? 7.061 -42.872 -2.262 1.00 40.56 265 VAL A C 1
ATOM 2078 O O . VAL A 1 265 ? 5.891 -42.617 -2.546 1.00 40.56 265 VAL A O 1
ATOM 2081 N N . VAL A 1 266 ? 8.082 -42.165 -2.743 1.00 46.09 266 VAL A N 1
ATOM 2082 C CA . VAL A 1 266 ? 7.978 -41.180 -3.825 1.00 46.09 266 VAL A CA 1
ATOM 2083 C C . VAL A 1 266 ? 7.604 -41.919 -5.110 1.00 46.09 266 VAL A C 1
ATOM 2085 O O . VAL A 1 266 ? 8.364 -42.771 -5.567 1.00 46.09 266 VAL A O 1
ATOM 2088 N N . THR A 1 267 ? 6.466 -41.589 -5.724 1.00 47.34 267 THR A N 1
ATOM 2089 C CA . THR A 1 267 ? 6.188 -41.998 -7.107 1.00 47.34 267 THR A CA 1
ATOM 2090 C C . THR A 1 267 ? 6.011 -40.772 -7.994 1.00 47.34 267 THR A C 1
ATOM 2092 O O . THR A 1 267 ? 5.081 -39.981 -7.875 1.00 47.34 267 THR A O 1
ATOM 2095 N N . THR A 1 268 ? 6.993 -40.606 -8.872 1.00 53.50 268 THR A N 1
ATOM 2096 C CA . THR A 1 268 ? 7.057 -39.637 -9.959 1.00 53.50 268 THR A CA 1
ATOM 2097 C C . THR A 1 268 ? 6.357 -40.227 -11.174 1.00 53.50 268 THR A C 1
ATOM 2099 O O . THR A 1 268 ? 6.995 -41.021 -11.855 1.00 53.50 268 THR A O 1
ATOM 2102 N N . LYS A 1 269 ? 5.100 -39.864 -11.469 1.00 43.12 269 LYS A N 1
ATOM 2103 C CA . LYS A 1 269 ? 4.478 -40.040 -12.801 1.00 43.12 269 LYS A CA 1
ATOM 2104 C C . LYS A 1 269 ? 3.374 -38.996 -13.018 1.00 43.12 269 LYS A C 1
ATOM 2106 O O . LYS A 1 269 ? 2.300 -39.107 -12.442 1.00 43.12 269 LYS A O 1
ATOM 2111 N N . TRP A 1 270 ? 3.657 -37.983 -13.837 1.00 44.41 270 TRP A N 1
ATOM 2112 C CA . TRP A 1 270 ? 2.635 -37.168 -14.498 1.00 44.41 270 TRP A CA 1
ATOM 2113 C C . TRP A 1 270 ? 2.443 -37.768 -15.888 1.00 44.41 270 TRP A C 1
ATOM 2115 O O . TRP A 1 270 ? 3.348 -37.665 -16.713 1.00 44.41 270 TRP A O 1
ATOM 2125 N N . GLU A 1 271 ? 1.318 -38.444 -16.118 1.00 59.47 271 GLU A N 1
ATOM 2126 C CA . GLU A 1 271 ? 0.945 -38.953 -17.438 1.00 59.47 271 GLU A CA 1
ATOM 2127 C C . GLU A 1 271 ? -0.048 -37.998 -18.109 1.00 59.47 271 GLU A C 1
ATOM 2129 O O . GLU A 1 271 ? -1.030 -37.541 -17.525 1.00 59.47 271 GLU A O 1
ATOM 2134 N N . THR A 1 272 ? 0.325 -37.673 -19.337 1.00 53.12 272 THR A N 1
ATOM 2135 C CA . THR A 1 272 ? -0.304 -36.886 -20.393 1.00 53.12 272 THR A CA 1
ATOM 2136 C C . THR A 1 272 ? -1.752 -37.292 -20.671 1.00 53.12 272 THR A C 1
ATOM 2138 O O . THR A 1 272 ? -2.038 -38.473 -20.838 1.00 53.12 272 THR A O 1
ATOM 2141 N N . PHE A 1 273 ? -2.634 -36.299 -20.807 1.00 41.28 273 PHE A N 1
ATOM 2142 C CA . PHE A 1 273 ? -3.881 -36.424 -21.561 1.00 41.28 273 PHE A CA 1
ATOM 2143 C C . PHE A 1 273 ? -3.677 -35.744 -22.918 1.00 41.28 273 PHE A C 1
ATOM 2145 O O . PHE A 1 273 ? -3.484 -34.528 -22.963 1.00 41.28 273 PHE A O 1
ATOM 2152 N N . ASP A 1 274 ? -3.701 -36.549 -23.976 1.00 43.34 274 ASP A N 1
ATOM 2153 C CA . ASP A 1 274 ? -4.092 -36.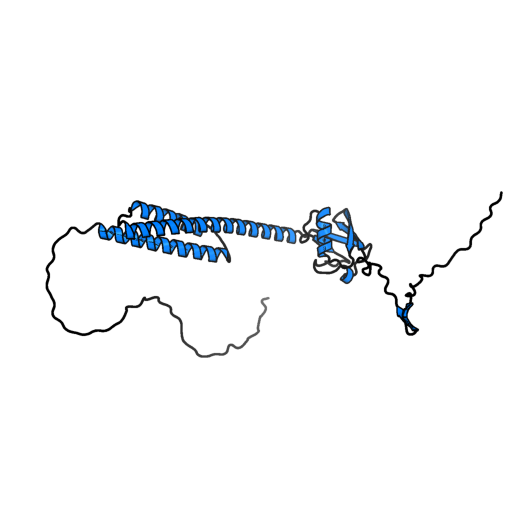190 -25.344 1.00 43.34 274 ASP A CA 1
ATOM 2154 C C . ASP A 1 274 ? -5.076 -37.284 -25.797 1.00 43.34 274 ASP A C 1
ATOM 2156 O O . ASP A 1 274 ? -4.771 -38.474 -25.526 1.00 43.34 274 ASP A O 1
#

Secondary structure (DSSP, 8-state):
-----------------PPPEEEETTTEEEE-----S---PPPPEEEEEEEETTEEEEEEEETT-BHHHHHHHHHHHH---TTTEEEEETTEEE-TTSBTTTTT--TT-EEEEEE-HHHHHHHHHHHHHHHHHHHHHHHHHHHHHHHHHHHHHHHHHHHHHHHHS---HHHHHHHHHHHHHHHHHHHH----THHHHHHHHHHHHHHHHHHHHHHHHHHHHHHTS-------------------------------------------------

Solvent-accessible surface area (backbone atoms only — not comparable to full-atom values): 17408 Å² total; per-residue (Å²): 135,84,88,89,85,86,88,86,82,89,76,93,70,86,72,73,79,73,74,55,62,45,70,45,99,87,76,48,74,41,74,58,78,75,92,61,95,67,93,64,80,72,70,60,70,25,44,33,39,34,34,46,86,94,46,75,46,79,46,80,42,48,36,83,36,33,43,40,57,52,32,51,67,43,18,74,85,66,74,44,55,54,76,24,53,42,40,31,50,91,94,34,79,58,56,50,87,41,40,32,48,84,71,66,54,50,68,71,35,68,35,38,44,42,82,36,68,68,45,45,52,52,50,53,53,49,53,50,50,50,52,50,50,51,51,52,50,51,53,52,51,51,51,50,51,52,52,52,51,49,49,54,51,52,51,52,50,51,52,42,36,77,74,68,74,69,68,56,69,66,61,52,49,53,54,46,52,54,51,52,53,50,49,55,57,55,66,69,58,86,59,72,69,68,59,38,53,54,50,54,51,52,50,52,53,52,51,54,52,45,56,52,49,51,52,52,51,53,56,53,62,61,72,74,68,81,82,87,83,84,87,80,92,79,86,89,86,88,80,88,84,91,80,89,82,84,86,76,85,85,78,91,79,90,84,89,84,84,91,78,89,81,88,83,80,87,79,90,78,90,81,84,88,129

Radius of gyration: 42.1 Å; Cα contacts (8 Å, |Δi|>4): 218; chains: 1; bounding box: 108×98×109 Å

Foldseek 3Di:
DDDDDDDDDDDDDDPPPPFDWDQDPPRDTDGDDPPPPDPDDDQDWAWEWEAEPPDTDIDTGGQFAFVLVVLVRVCVVPVDHSQQKFKAFPNDTGDRRHGNVNVVNGHHGYIYIDGRVVSVVVVVVVVVVVVLQVVLVVLLVVLLVVLVVLVVLLVVLVVCCVPVVDDPPVSLVVSLVSLVVSLVSLVVRDDDDPSVVSSVVSNVSSVVSNVSSVVVVVVVVVVPDDDDDDDDDDDDDDDDDDDDDDDDDDDDDDDDDDDDDDDDDDDDDDDDDD

pLDDT: mean 75.36, std 23.39, range [27.23, 96.5]

Sequence (274 aa):
MVSTQNNSSIAGNERASVPELEVRPGGMFVQIRDLNPNPNPSPPTIKLKVKCGSSYHHVHISSHASFGELKKMLAEPTGLHPEEQRLIYKNKVRDSKTYLDVARVRNGSKLVLVEDTLSKERRCLEMLKDANFQKSSKLLKQLSLEVKKLSQEVESLHMKGCKEGRVSDTEVENLTEMLMRKLIALDEIQVVGDLRLQRREQVREVQKQIESLDMMKLQLCSNGGGVSNNGHAFTPTNAKGNQRSHPKQQCTNIVKEALRNSESVVTTKWETFD

Mean predicted aligned error: 18.59 Å

Organism: Cucurbita maxima (NCBI:txid3661)

InterPro domains:
  IPR000626 Ubiquitin-like domain [PF00240] (48-114)
  IPR000626 Ubiquitin-like domain [PS50053] (44-114)
  IPR003103 BAG domain [PF02179] (141-215)
  IPR003103 BAG domain [PS51035] (139-217)
  IPR003103 BAG domain [SM00264] (139-217)
  IPR029071 Ubiquitin-like domain superfamily [SSF54236] (39-118)
  IPR036533 BAG domain superfamily [G3DSA:1.20.58.120] (116-221)
  IPR039773 Molecular chaperone regulator BAG [PTHR12329] (14-274)

Nearest PDB structures (foldseek):
  4hwi-assembly1_B  TM=6.264E-01  e=3.579E-20  Arabidopsis thaliana
  1yqb-assembly1_A  TM=8.700E-01  e=8.666E-07  Homo sapiens
  1wx8-assembly1_A  TM=8.082E-01  e=7.672E-07  Mus musculus
  5jne-assembly1_A  TM=7.714E-01  e=8.666E-07  Saccharomyces cerevisiae S288C
  5jne-assembly2_E  TM=7.479E-01  e=4.487E-06  Saccharomyces cerevisiae S288C